Protein AF-A0A837J9M8-F1 (afdb_monomer)

Solvent-accessible surface area (backbone atoms only — not comparable to full-atom values): 20303 Å² total; per-residue (Å²): 129,96,63,86,72,55,79,83,40,64,79,32,59,56,40,45,68,49,48,86,94,50,36,68,42,36,52,37,27,58,31,41,66,66,16,66,65,51,46,52,48,50,54,49,42,50,55,40,52,56,50,47,54,50,54,50,50,54,51,51,51,54,50,27,65,74,67,72,43,63,64,71,60,51,51,51,53,50,54,57,46,67,75,73,61,93,82,76,96,72,82,81,74,68,76,58,55,66,57,54,46,47,79,69,29,69,55,51,54,50,42,54,52,51,51,50,45,32,43,75,74,54,25,37,76,57,99,56,41,71,46,66,52,39,69,82,74,50,91,85,68,72,72,68,40,55,52,55,56,51,48,52,38,35,76,68,68,77,40,82,83,77,79,84,78,45,56,49,102,84,72,49,82,57,83,86,79,84,88,76,83,86,48,72,69,66,40,71,70,49,73,78,61,83,71,76,68,83,89,59,66,57,46,49,74,55,70,57,67,35,69,84,76,91,79,91,78,69,85,89,52,58,70,68,56,55,51,50,54,54,47,52,55,52,53,49,35,73,76,39,60,76,83,60,59,24,57,41,50,71,72,68,49,85,78,56,67,42,82,54,83,91,55,70,81,84,73,57,37,57,58,50,24,51,47,50,42,54,39,52,36,47,56,51,41,49,76,72,70,54,52,73,66,61,50,41,50,42,40,42,68,75,66,61,46,101,47,57,58,76,53,48,52,52,46,41,57,49,49,43,39,28,25,72,68,49,38,37,55,26,78,77,60,47,35,49,78,128

Structure (mmCIF, N/CA/C/O backbone):
data_AF-A0A837J9M8-F1
#
_entry.id   AF-A0A837J9M8-F1
#
loop_
_atom_site.group_PDB
_atom_site.id
_atom_site.type_symbol
_atom_site.label_atom_id
_atom_site.label_alt_id
_atom_site.label_comp_id
_atom_site.label_asym_id
_atom_site.label_entity_id
_atom_site.label_seq_id
_atom_site.pdbx_PDB_ins_code
_atom_site.Cartn_x
_atom_site.Cartn_y
_atom_site.Cartn_z
_atom_site.occupancy
_atom_site.B_iso_or_equiv
_atom_site.auth_seq_id
_atom_site.auth_comp_id
_atom_site.auth_asym_id
_atom_site.auth_atom_id
_atom_site.pdbx_PDB_model_num
ATOM 1 N N . MET A 1 1 ? -8.369 6.480 14.026 1.00 54.97 1 MET A N 1
ATOM 2 C CA . MET A 1 1 ? -8.731 7.616 13.149 1.00 54.97 1 MET A CA 1
ATOM 3 C C . MET A 1 1 ? -9.519 8.497 14.066 1.00 54.97 1 MET A C 1
ATOM 5 O O . MET A 1 1 ? -10.643 8.151 14.401 1.00 54.97 1 MET A O 1
ATOM 9 N N . ASP A 1 2 ? -8.870 9.536 14.564 1.00 69.25 2 ASP A N 1
ATOM 10 C CA . ASP A 1 2 ? -9.349 10.193 15.783 1.00 69.25 2 ASP A CA 1
ATOM 11 C C . ASP A 1 2 ? -10.190 11.430 15.433 1.00 69.25 2 ASP A C 1
ATOM 13 O O . ASP A 1 2 ? -10.835 12.027 16.287 1.00 69.25 2 ASP A O 1
ATOM 17 N N . LYS A 1 3 ? -10.251 11.755 14.134 1.00 87.62 3 LYS A N 1
ATOM 18 C CA . LYS A 1 3 ? -11.013 12.849 13.543 1.00 87.62 3 LYS A CA 1
ATOM 19 C C . LYS A 1 3 ? -11.858 12.342 12.373 1.00 87.62 3 LYS A C 1
ATOM 21 O O . LYS A 1 3 ? -11.407 11.484 11.611 1.00 87.62 3 LYS A O 1
ATOM 26 N N . LEU A 1 4 ? -13.055 12.913 12.232 1.00 90.94 4 LEU A N 1
ATOM 27 C CA . LEU A 1 4 ? -13.948 12.708 11.093 1.00 90.94 4 LEU A CA 1
ATOM 28 C C . LEU A 1 4 ? -13.258 13.137 9.781 1.00 90.94 4 LEU A C 1
ATOM 30 O O . LEU A 1 4 ? -12.869 14.307 9.679 1.00 90.94 4 LEU A O 1
ATOM 34 N N . PRO A 1 5 ? -13.128 12.247 8.780 1.00 93.50 5 PRO A N 1
ATOM 35 C CA . PRO A 1 5 ? -12.511 12.586 7.501 1.00 93.50 5 PRO A CA 1
ATOM 36 C C . PRO A 1 5 ? -13.253 13.703 6.767 1.00 93.50 5 PRO A C 1
ATOM 38 O O . PRO A 1 5 ? -14.482 13.707 6.722 1.00 93.50 5 PRO A O 1
ATOM 41 N N . GLN A 1 6 ? -12.507 14.614 6.147 1.00 93.00 6 GLN A N 1
ATOM 42 C CA . GLN A 1 6 ? -13.027 15.677 5.285 1.00 93.00 6 GLN A CA 1
ATOM 43 C C . GLN A 1 6 ? -12.474 15.503 3.873 1.00 93.00 6 GLN A C 1
ATOM 45 O O . GLN A 1 6 ? -11.294 15.216 3.697 1.00 93.00 6 GLN A O 1
ATOM 50 N N . ARG A 1 7 ? -13.297 15.701 2.837 1.00 92.56 7 ARG A N 1
ATOM 51 C CA . ARG A 1 7 ? -12.861 15.480 1.446 1.00 92.56 7 ARG A CA 1
ATOM 52 C C . ARG A 1 7 ? -11.703 16.394 1.025 1.00 92.56 7 ARG A C 1
ATOM 54 O O . ARG A 1 7 ? -10.922 16.025 0.143 1.00 92.56 7 ARG A O 1
ATOM 61 N N . ASP A 1 8 ? -11.585 17.552 1.670 1.00 92.12 8 ASP A N 1
ATOM 62 C CA . ASP A 1 8 ? -10.500 18.509 1.465 1.00 92.12 8 ASP A CA 1
ATOM 63 C C . ASP A 1 8 ? -9.238 18.231 2.295 1.00 92.12 8 ASP A C 1
ATOM 65 O O . ASP A 1 8 ? -8.254 18.962 2.162 1.00 92.12 8 ASP A O 1
ATOM 69 N N . ASP A 1 9 ? -9.214 17.159 3.096 1.00 91.88 9 ASP A N 1
ATOM 70 C CA . ASP A 1 9 ? -7.997 16.731 3.781 1.00 91.88 9 ASP A CA 1
ATOM 71 C C . ASP A 1 9 ? -6.871 16.464 2.763 1.00 91.88 9 ASP A C 1
ATOM 73 O O . ASP A 1 9 ? -7.082 15.886 1.688 1.00 91.88 9 ASP A O 1
ATOM 77 N N . LEU A 1 10 ? -5.644 16.854 3.131 1.00 90.25 10 LEU A N 1
ATOM 78 C CA . LEU A 1 10 ? -4.457 16.777 2.266 1.00 90.25 10 LEU A CA 1
ATOM 79 C C . LEU A 1 10 ? -4.254 15.389 1.649 1.00 90.25 10 LEU A C 1
ATOM 81 O O . LEU A 1 10 ? -3.889 15.288 0.481 1.00 90.25 10 LEU A O 1
ATOM 85 N N . ILE A 1 11 ? -4.567 14.3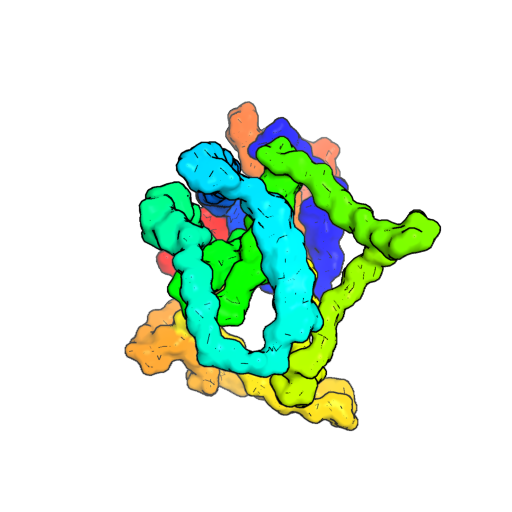28 2.395 1.00 89.12 11 ILE A N 1
ATOM 86 C CA . ILE A 1 11 ? -4.433 12.938 1.944 1.00 89.12 11 ILE A CA 1
ATOM 87 C C . ILE A 1 11 ? -5.242 12.628 0.675 1.00 89.12 11 ILE A C 1
ATOM 89 O O . ILE A 1 11 ? -4.832 11.775 -0.103 1.00 89.12 11 ILE A O 1
ATOM 93 N N . TYR A 1 12 ? -6.364 13.314 0.428 1.00 93.88 12 TYR A N 1
ATOM 94 C CA . TYR A 1 12 ? -7.164 13.126 -0.788 1.00 93.88 12 TYR A CA 1
ATOM 95 C C . TYR A 1 12 ? -6.708 14.060 -1.913 1.00 93.88 12 TYR A C 1
ATOM 97 O O . TYR A 1 12 ? -6.683 13.661 -3.077 1.00 93.88 12 TYR A O 1
ATOM 105 N N . LYS A 1 13 ? -6.277 15.282 -1.572 1.00 92.69 13 LYS A N 1
ATOM 106 C CA . LYS A 1 13 ? -5.703 16.239 -2.534 1.00 92.69 13 LYS A CA 1
ATOM 107 C C . LYS A 1 13 ? -4.367 15.771 -3.105 1.00 92.69 13 LYS A C 1
ATOM 109 O O . LYS A 1 13 ? -4.046 16.086 -4.246 1.00 92.69 13 LYS A O 1
ATOM 114 N N . GLU A 1 14 ? -3.579 15.022 -2.339 1.00 90.50 14 GLU A N 1
ATOM 115 C CA . GLU A 1 14 ? -2.361 14.376 -2.838 1.00 90.50 14 GLU A CA 1
ATOM 116 C C . GLU A 1 14 ? -2.678 13.323 -3.902 1.00 90.50 14 GLU A C 1
ATOM 118 O O . GLU A 1 14 ? -2.028 13.298 -4.945 1.00 90.50 14 GLU A O 1
ATOM 123 N N . ILE A 1 15 ? -3.721 12.516 -3.687 1.00 91.31 15 ILE A N 1
ATOM 124 C CA . ILE A 1 15 ? -4.132 11.460 -4.622 1.00 91.31 15 ILE A CA 1
ATOM 125 C C . ILE A 1 15 ? -4.538 12.048 -5.974 1.00 91.31 15 ILE A C 1
ATOM 127 O O . ILE A 1 15 ? -4.199 11.486 -7.011 1.00 91.31 15 ILE A O 1
ATOM 131 N N . GLU A 1 16 ? -5.208 13.201 -5.988 1.00 92.56 16 GLU A N 1
ATOM 132 C CA . GLU A 1 16 ? -5.611 13.903 -7.217 1.00 92.56 16 GLU A CA 1
ATOM 133 C C . GLU A 1 16 ? -4.435 14.283 -8.128 1.00 92.56 16 GLU A C 1
ATOM 135 O O . GLU A 1 16 ? -4.630 14.458 -9.331 1.00 92.56 16 GLU A O 1
ATOM 140 N N . LYS A 1 17 ? -3.220 14.392 -7.576 1.00 90.62 17 LYS A N 1
ATOM 141 C CA . LYS A 1 17 ? -2.012 14.767 -8.323 1.00 90.62 17 LYS A CA 1
ATOM 142 C C . LYS A 1 17 ? -1.370 13.589 -9.058 1.00 90.62 17 LYS A C 1
ATOM 144 O O . LYS A 1 17 ? -0.482 13.822 -9.882 1.00 90.62 17 LYS A O 1
ATOM 149 N N . PHE A 1 18 ? -1.805 12.354 -8.791 1.00 89.75 18 PHE A N 1
ATOM 150 C CA . PHE A 1 18 ? -1.235 11.166 -9.423 1.00 89.75 18 PHE A CA 1
ATOM 151 C C . PHE A 1 18 ? -1.433 11.175 -10.938 1.00 89.75 18 PHE A C 1
ATOM 153 O O . PHE A 1 18 ? -2.537 11.375 -11.449 1.00 89.75 18 PHE A O 1
ATOM 160 N N . GLN A 1 19 ? -0.348 10.908 -11.657 1.00 87.00 19 GLN A N 1
ATOM 161 C CA . GLN A 1 19 ? -0.330 10.863 -13.114 1.00 87.00 19 GLN A CA 1
ATOM 162 C C . GLN A 1 19 ? -0.755 9.487 -13.649 1.00 87.00 19 GLN A C 1
ATOM 164 O O . GLN A 1 19 ? -0.589 8.449 -13.003 1.00 87.00 19 GLN A O 1
ATOM 169 N N . ASP A 1 20 ? -1.255 9.440 -14.886 1.00 86.75 20 ASP A N 1
ATOM 170 C CA . ASP A 1 20 ? -1.789 8.202 -15.476 1.00 86.75 20 ASP A CA 1
ATOM 171 C C . ASP A 1 20 ? -0.766 7.049 -15.515 1.00 86.75 20 ASP A C 1
ATOM 173 O O . ASP A 1 20 ? -1.134 5.882 -15.327 1.00 86.75 20 ASP A O 1
ATOM 177 N N . TYR A 1 21 ? 0.519 7.360 -15.719 1.00 83.44 21 TYR A N 1
ATOM 178 C CA . TYR A 1 21 ? 1.599 6.372 -15.837 1.00 83.44 21 TYR A CA 1
ATOM 179 C C . TYR A 1 21 ? 2.019 5.738 -14.497 1.00 83.44 21 TYR A C 1
ATOM 181 O O . TYR A 1 21 ? 2.651 4.684 -14.494 1.00 83.44 21 TYR A O 1
ATOM 189 N N . GLU A 1 22 ? 1.655 6.339 -13.362 1.00 83.62 22 GLU A N 1
ATOM 190 C CA . GLU A 1 22 ? 1.983 5.855 -12.008 1.00 83.62 22 GLU A CA 1
ATOM 191 C C . GLU A 1 22 ? 0.751 5.393 -11.221 1.00 83.62 22 GLU A C 1
ATOM 193 O O . GLU A 1 22 ? 0.881 4.656 -10.245 1.00 83.62 22 GLU A O 1
ATOM 198 N N . LEU A 1 23 ? -0.445 5.768 -11.687 1.00 87.38 23 LEU A N 1
ATOM 199 C CA . LEU A 1 23 ? -1.684 5.701 -10.922 1.00 87.38 23 LEU A CA 1
ATOM 200 C C . LEU A 1 23 ? -1.934 4.351 -10.238 1.00 87.38 23 LEU A C 1
ATOM 202 O O . LEU A 1 23 ? -2.222 4.322 -9.051 1.00 87.38 23 LEU A O 1
ATOM 206 N N . THR A 1 24 ? -1.807 3.221 -10.940 1.00 88.62 24 THR A N 1
ATOM 207 C CA . THR A 1 24 ? -2.078 1.903 -10.334 1.00 88.62 24 THR A CA 1
ATOM 208 C C . THR A 1 24 ? -1.149 1.615 -9.149 1.00 88.62 24 THR A C 1
ATOM 210 O O . THR A 1 24 ? -1.611 1.126 -8.121 1.00 88.62 24 THR A O 1
ATOM 213 N N . ASN A 1 25 ? 0.138 1.958 -9.251 1.00 85.25 25 ASN A N 1
ATOM 214 C CA . ASN A 1 25 ? 1.099 1.746 -8.165 1.00 85.25 25 ASN A CA 1
ATOM 215 C C . ASN A 1 25 ? 0.801 2.645 -6.961 1.00 85.25 25 ASN A C 1
ATOM 217 O O . ASN A 1 25 ? 0.853 2.181 -5.824 1.00 85.25 25 ASN A O 1
ATOM 221 N N . CYS A 1 26 ? 0.456 3.910 -7.206 1.00 88.00 26 CYS A N 1
ATOM 222 C CA . CYS A 1 26 ? 0.139 4.848 -6.133 1.00 88.00 26 CYS A CA 1
ATOM 223 C C . CYS A 1 26 ? -1.175 4.477 -5.435 1.00 88.00 26 CYS A C 1
ATOM 225 O O . CYS A 1 26 ? -1.247 4.426 -4.214 1.00 88.00 26 CYS A O 1
ATOM 227 N N . ILE A 1 27 ? -2.220 4.138 -6.194 1.00 91.81 27 ILE A N 1
ATOM 228 C CA . ILE A 1 27 ? -3.526 3.778 -5.629 1.00 91.81 27 ILE A CA 1
ATOM 229 C C . ILE A 1 27 ? -3.453 2.483 -4.818 1.00 91.81 27 ILE A C 1
ATOM 231 O O . ILE A 1 27 ? -4.045 2.396 -3.745 1.00 91.81 27 ILE A O 1
ATOM 235 N N . THR A 1 28 ? -2.713 1.479 -5.289 1.00 91.81 28 THR A N 1
ATOM 236 C CA . THR A 1 28 ? -2.529 0.231 -4.533 1.00 91.81 28 THR A CA 1
ATOM 237 C C . THR A 1 28 ? -1.710 0.444 -3.260 1.00 91.81 28 THR A C 1
ATOM 239 O O . THR A 1 28 ? -2.032 -0.154 -2.235 1.00 91.81 28 THR A O 1
ATOM 242 N N . TYR A 1 29 ? -0.735 1.361 -3.268 1.00 90.88 29 TYR A N 1
ATOM 243 C CA . TYR A 1 29 ? -0.076 1.817 -2.041 1.00 90.88 29 TYR A CA 1
ATOM 244 C C . TYR A 1 29 ? -1.074 2.454 -1.065 1.00 90.88 29 TYR A C 1
ATOM 246 O O . TYR A 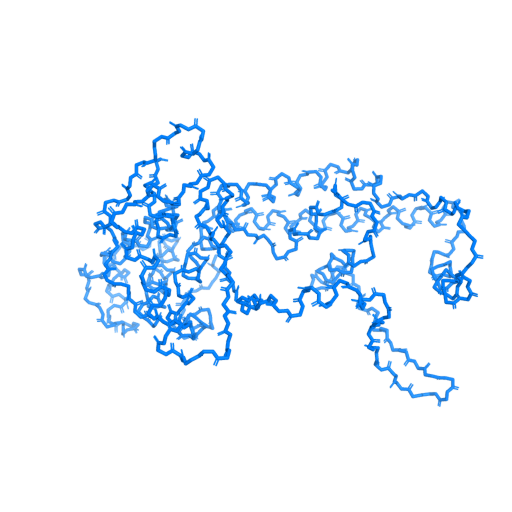1 29 ? -1.146 2.048 0.095 1.00 90.88 29 TYR A O 1
ATOM 254 N N . GLU A 1 30 ? -1.883 3.406 -1.540 1.00 92.62 30 GLU A N 1
ATOM 255 C CA . GLU A 1 30 ? -2.898 4.097 -0.737 1.00 92.62 30 GLU A CA 1
ATOM 256 C C . GLU A 1 30 ? -3.932 3.124 -0.139 1.00 92.62 30 GLU A C 1
ATOM 258 O O . GLU A 1 30 ? -4.397 3.325 0.987 1.00 92.62 30 GLU A O 1
ATOM 263 N N . MET A 1 31 ? -4.263 2.043 -0.857 1.00 94.31 31 MET A N 1
ATOM 264 C CA . MET A 1 31 ? -5.102 0.955 -0.349 1.00 94.31 31 MET A CA 1
ATOM 265 C C . MET A 1 31 ? -4.406 0.185 0.774 1.00 94.31 31 MET A C 1
ATOM 267 O O . MET A 1 31 ? -4.988 -0.006 1.843 1.00 94.31 31 MET A O 1
ATOM 271 N N . ALA A 1 32 ? -3.155 -0.222 0.564 1.00 92.56 32 ALA A N 1
ATOM 272 C CA . ALA A 1 32 ? -2.422 -1.023 1.531 1.00 92.56 32 ALA A CA 1
ATOM 273 C C . ALA A 1 32 ? -2.182 -0.269 2.850 1.00 92.56 32 ALA A C 1
ATOM 275 O O . ALA A 1 32 ? -2.428 -0.814 3.923 1.00 92.56 32 ALA A O 1
ATOM 276 N N . VAL A 1 33 ? -1.802 1.014 2.808 1.00 89.12 33 VAL A N 1
ATOM 277 C CA . VAL A 1 33 ? -1.569 1.806 4.035 1.00 89.12 33 VAL A CA 1
ATOM 278 C C . VAL A 1 33 ? -2.848 2.161 4.802 1.00 89.12 33 VAL A C 1
ATOM 280 O O . VAL A 1 33 ? -2.778 2.518 5.980 1.00 89.12 33 VAL A O 1
ATOM 283 N N . ARG A 1 34 ? -4.026 2.047 4.173 1.00 92.62 34 ARG A N 1
ATOM 284 C CA . ARG A 1 34 ? -5.326 2.226 4.842 1.00 92.62 34 ARG A CA 1
ATOM 285 C C . ARG A 1 34 ? -5.799 0.989 5.594 1.00 92.62 34 ARG A C 1
ATOM 287 O O . ARG A 1 34 ? -6.672 1.136 6.461 1.00 92.62 34 ARG A O 1
ATOM 294 N N . ASN A 1 35 ? -5.226 -0.179 5.303 1.00 94.94 35 ASN A N 1
ATOM 295 C CA . ASN A 1 35 ? -5.544 -1.425 5.987 1.00 94.94 35 ASN A CA 1
ATOM 296 C C . ASN A 1 35 ? -5.284 -1.294 7.501 1.00 94.94 35 ASN A C 1
ATOM 298 O O . ASN A 1 35 ? -4.304 -0.688 7.942 1.00 94.94 35 ASN A O 1
ATOM 302 N N . GLN A 1 36 ? -6.204 -1.827 8.308 1.00 92.31 36 GLN A N 1
ATOM 303 C CA . GLN A 1 36 ? -6.168 -1.634 9.756 1.00 92.31 36 GLN A CA 1
ATOM 304 C C . GLN A 1 36 ? -5.006 -2.385 10.410 1.00 92.31 36 GLN A C 1
ATOM 306 O O . GLN A 1 36 ? -4.377 -1.846 11.318 1.00 92.31 36 GLN A O 1
ATOM 311 N N . GLU A 1 37 ? -4.683 -3.584 9.929 1.00 93.75 37 GLU A N 1
ATOM 312 C CA . GLU A 1 37 ? -3.548 -4.353 10.434 1.00 93.75 37 GLU A CA 1
ATOM 313 C C . GLU A 1 37 ? -2.228 -3.668 10.095 1.00 93.75 37 GLU A C 1
ATOM 315 O O . GLU A 1 37 ? -1.364 -3.564 10.962 1.00 93.75 37 GLU A O 1
ATOM 320 N N . VAL A 1 38 ? -2.100 -3.098 8.891 1.00 90.94 38 VAL A N 1
ATOM 321 C CA . VAL A 1 38 ? -0.930 -2.286 8.514 1.00 90.94 38 VAL A CA 1
ATOM 322 C C . VAL A 1 38 ? -0.750 -1.113 9.472 1.00 90.94 38 VAL A C 1
ATOM 324 O O . VAL A 1 38 ? 0.351 -0.905 9.978 1.00 90.94 38 VAL A O 1
ATOM 327 N N . LYS A 1 39 ? -1.821 -0.370 9.779 1.00 89.75 39 LYS A N 1
ATOM 328 C CA . LYS A 1 39 ? -1.776 0.730 10.760 1.00 89.75 39 LYS A CA 1
ATOM 329 C C . LYS A 1 39 ? -1.348 0.238 12.143 1.00 89.75 39 LYS A C 1
ATOM 331 O O . LYS A 1 39 ? -0.480 0.839 12.766 1.00 89.75 39 LYS A O 1
ATOM 336 N N . THR A 1 40 ? -1.909 -0.877 12.610 1.00 91.62 40 THR A N 1
ATOM 337 C CA . THR A 1 40 ? -1.544 -1.476 13.900 1.00 91.62 40 THR A CA 1
ATOM 338 C C . THR A 1 40 ? -0.081 -1.912 13.935 1.00 91.62 40 THR A C 1
ATOM 340 O O . THR A 1 40 ? 0.597 -1.663 14.928 1.00 91.62 40 THR A O 1
ATOM 343 N N . ILE A 1 41 ? 0.421 -2.540 12.872 1.00 86.81 41 ILE A N 1
ATOM 344 C CA . ILE A 1 41 ? 1.819 -2.969 12.776 1.00 86.81 41 ILE A CA 1
ATOM 345 C C . ILE A 1 41 ? 2.752 -1.755 12.757 1.00 86.81 41 ILE A C 1
ATOM 347 O O . ILE A 1 41 ? 3.727 -1.749 13.500 1.00 86.81 41 ILE A O 1
ATOM 351 N N . LYS A 1 42 ? 2.431 -0.707 11.987 1.00 84.62 42 LYS A N 1
ATOM 352 C CA . LYS A 1 42 ? 3.208 0.543 11.976 1.00 84.62 42 LYS A CA 1
ATOM 353 C C . LYS A 1 42 ? 3.289 1.173 13.367 1.00 84.62 42 LYS A C 1
ATOM 355 O O . LYS A 1 42 ? 4.387 1.425 13.841 1.00 84.62 42 LYS A O 1
ATOM 360 N N . ASN A 1 43 ? 2.162 1.292 14.070 1.00 84.56 43 ASN A N 1
ATOM 361 C CA . ASN A 1 43 ? 2.147 1.818 15.439 1.00 84.56 43 ASN A CA 1
ATOM 362 C C . ASN A 1 43 ? 2.973 0.953 16.410 1.00 84.56 43 ASN A C 1
ATOM 364 O O . ASN A 1 43 ? 3.620 1.476 17.314 1.00 84.56 43 ASN A O 1
ATOM 368 N N . LYS A 1 44 ? 2.964 -0.379 16.245 1.00 86.19 44 LYS A N 1
ATOM 369 C CA . LYS A 1 44 ? 3.821 -1.280 17.035 1.00 86.19 44 LYS A CA 1
ATOM 370 C C . LYS A 1 44 ? 5.300 -1.050 16.738 1.00 86.19 44 LYS A C 1
ATOM 372 O O . LYS A 1 44 ? 6.078 -0.965 17.681 1.00 86.19 44 LYS A O 1
ATOM 377 N N . ILE A 1 45 ? 5.670 -0.933 15.462 1.00 78.88 45 ILE A N 1
ATOM 378 C CA . ILE A 1 45 ? 7.042 -0.619 15.046 1.00 78.88 45 ILE A CA 1
ATOM 379 C C . ILE A 1 45 ? 7.479 0.711 15.656 1.00 78.88 45 ILE A C 1
ATOM 381 O O . ILE A 1 45 ? 8.540 0.751 16.265 1.00 78.88 45 ILE A O 1
ATOM 385 N N . ASP A 1 46 ? 6.653 1.756 15.567 1.00 76.00 46 ASP A N 1
ATOM 386 C CA . ASP A 1 46 ? 6.958 3.061 16.157 1.00 76.00 46 ASP A CA 1
ATOM 387 C C . ASP A 1 46 ? 7.219 2.934 17.661 1.00 76.00 46 ASP A C 1
ATOM 389 O O . ASP A 1 46 ? 8.286 3.309 18.131 1.00 76.00 46 ASP A O 1
ATOM 393 N N . ASN A 1 47 ? 6.322 2.294 18.414 1.00 77.31 47 ASN A N 1
ATOM 394 C CA . ASN A 1 47 ? 6.512 2.089 19.854 1.00 77.31 47 ASN A CA 1
ATOM 395 C C . ASN A 1 47 ? 7.783 1.288 20.193 1.00 77.31 47 ASN A C 1
ATOM 397 O O . ASN A 1 47 ? 8.454 1.575 21.187 1.00 77.31 47 ASN A O 1
ATOM 401 N N . LEU A 1 48 ? 8.124 0.283 19.385 1.00 77.75 48 LEU A N 1
ATOM 402 C CA . LEU A 1 48 ? 9.348 -0.496 19.566 1.00 77.75 48 LEU A CA 1
ATOM 403 C C . LEU A 1 48 ? 10.593 0.324 19.225 1.00 77.75 48 LEU A C 1
ATOM 405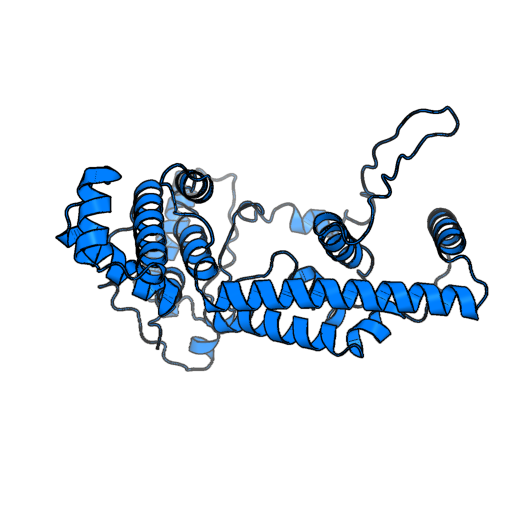 O O . LEU A 1 48 ? 11.572 0.232 19.955 1.00 77.75 48 LEU A O 1
ATOM 409 N N . LEU A 1 49 ? 10.560 1.157 18.183 1.00 69.25 49 LEU A N 1
ATOM 410 C CA . LEU A 1 49 ? 11.655 2.071 17.845 1.00 69.25 49 LEU A CA 1
ATOM 411 C C . LEU A 1 49 ? 11.908 3.063 18.984 1.00 69.25 49 LEU A C 1
ATOM 413 O O . LEU A 1 49 ? 13.057 3.259 19.373 1.00 69.25 49 LEU A O 1
ATOM 417 N N . ILE A 1 50 ? 10.843 3.604 19.584 1.00 67.69 50 ILE A N 1
ATOM 418 C CA . ILE A 1 50 ? 10.924 4.453 20.782 1.00 67.69 50 ILE A CA 1
ATOM 419 C C . ILE A 1 50 ? 11.634 3.713 21.921 1.00 67.69 50 ILE A C 1
ATOM 421 O O . ILE A 1 50 ? 12.524 4.262 22.572 1.00 67.69 50 ILE A O 1
ATOM 425 N N . LYS A 1 51 ? 11.248 2.457 22.173 1.00 72.06 51 LYS A N 1
ATOM 426 C CA . LYS A 1 51 ? 11.844 1.641 23.237 1.00 72.06 51 LYS A CA 1
ATOM 427 C C . LYS A 1 51 ? 13.311 1.300 22.944 1.00 72.06 51 LYS A C 1
ATOM 429 O O . LYS A 1 51 ? 14.141 1.418 23.840 1.00 72.06 51 LYS A O 1
ATOM 434 N N . LEU A 1 52 ? 13.628 0.938 21.701 1.00 69.75 52 LEU A N 1
ATOM 435 C CA . LEU A 1 52 ? 14.985 0.636 21.244 1.00 69.75 52 LEU A CA 1
ATOM 436 C C . LEU A 1 52 ? 15.903 1.852 21.405 1.00 69.75 52 LEU A C 1
ATOM 438 O O . LEU A 1 52 ? 17.010 1.716 21.916 1.00 69.75 52 LEU A O 1
ATOM 442 N N . GLY A 1 53 ? 15.423 3.039 21.019 1.00 61.25 53 GLY A N 1
ATOM 443 C CA . GLY A 1 53 ? 16.154 4.293 21.187 1.00 61.25 53 GLY A CA 1
ATOM 444 C C . GLY A 1 53 ? 16.501 4.571 22.650 1.00 61.25 53 GLY A C 1
ATOM 445 O O . GLY A 1 53 ? 17.643 4.905 22.952 1.00 61.25 53 GLY A O 1
ATOM 446 N N . LYS A 1 54 ? 15.555 4.353 23.574 1.00 64.88 54 LYS A N 1
ATOM 447 C CA . LYS A 1 54 ? 15.798 4.498 25.021 1.00 64.88 54 LYS A CA 1
ATOM 448 C C . LYS A 1 54 ? 16.836 3.504 25.547 1.00 64.88 54 LYS A C 1
ATOM 450 O O . LYS A 1 54 ? 17.749 3.918 26.250 1.00 64.88 54 LYS A O 1
ATOM 455 N N . GLU A 1 55 ? 16.726 2.220 25.192 1.00 66.31 55 GLU A N 1
ATOM 456 C CA . GLU A 1 55 ? 17.700 1.201 25.622 1.00 66.31 55 GLU A CA 1
ATOM 457 C C . GLU A 1 55 ? 19.112 1.503 25.111 1.00 66.31 55 GLU A C 1
ATOM 459 O O . GLU A 1 55 ? 20.082 1.350 25.852 1.00 66.31 55 GLU A O 1
ATOM 464 N N . TYR A 1 56 ? 19.220 1.978 23.870 1.00 62.28 56 TYR A N 1
ATOM 465 C CA . TYR A 1 56 ? 20.493 2.388 23.291 1.00 62.28 56 TYR A CA 1
ATOM 466 C C . TYR A 1 56 ? 21.132 3.554 24.060 1.00 62.28 56 TYR A C 1
ATOM 468 O O . TYR A 1 56 ? 22.323 3.501 24.362 1.00 62.28 56 TYR A O 1
ATOM 476 N N . LEU A 1 57 ? 20.352 4.583 24.415 1.00 59.50 57 LEU A N 1
ATOM 477 C CA . LEU A 1 57 ? 20.845 5.733 25.183 1.00 59.50 57 LEU A CA 1
ATOM 478 C C . LEU A 1 57 ? 21.350 5.318 26.568 1.00 59.50 57 LEU A C 1
ATOM 480 O O . LEU A 1 57 ? 22.478 5.650 26.923 1.00 59.50 57 LEU A O 1
ATOM 484 N N . THR A 1 58 ? 20.573 4.521 27.308 1.00 63.97 58 THR A N 1
ATOM 485 C CA . THR A 1 58 ? 20.984 4.022 28.630 1.00 63.97 58 THR A CA 1
ATOM 486 C C . THR A 1 58 ? 22.262 3.188 28.544 1.00 63.97 58 THR A C 1
ATOM 488 O O . THR A 1 58 ? 23.169 3.351 29.353 1.00 63.97 58 THR A O 1
ATOM 491 N N . MET A 1 59 ? 22.379 2.326 27.532 1.00 63.22 59 MET A N 1
ATOM 492 C CA . MET A 1 59 ? 23.599 1.554 27.307 1.00 63.22 59 MET A CA 1
ATOM 493 C C . MET A 1 59 ? 24.813 2.425 26.951 1.00 63.22 59 MET A C 1
ATOM 495 O O . MET A 1 59 ? 25.916 2.132 27.423 1.00 63.22 59 MET A O 1
ATOM 499 N N . LYS A 1 60 ? 24.632 3.484 26.146 1.00 56.91 60 LYS A N 1
ATOM 500 C CA . LYS A 1 60 ? 25.698 4.450 25.822 1.00 56.91 60 LYS A CA 1
ATOM 501 C C . LYS A 1 60 ? 26.182 5.152 27.094 1.00 56.91 60 LYS A C 1
ATOM 503 O O . LYS A 1 60 ? 27.385 5.170 27.346 1.00 56.91 60 LYS A O 1
ATOM 508 N N . GLU A 1 61 ? 25.261 5.664 27.908 1.00 58.22 61 GLU A N 1
ATOM 509 C CA . GLU A 1 61 ? 25.558 6.334 29.182 1.00 58.22 61 GLU A CA 1
ATOM 510 C C . GLU A 1 61 ? 26.269 5.399 30.169 1.00 58.22 61 GLU A C 1
ATOM 512 O O . GLU A 1 61 ? 27.321 5.744 30.702 1.00 58.22 61 GLU A O 1
ATOM 517 N N . ASP A 1 62 ? 25.763 4.180 30.365 1.00 58.94 62 ASP A N 1
ATOM 518 C CA . ASP A 1 62 ? 26.384 3.186 31.248 1.00 58.94 62 ASP A CA 1
ATOM 519 C C . ASP A 1 62 ? 27.803 2.820 30.805 1.00 58.94 62 ASP A C 1
ATOM 521 O O . ASP A 1 62 ? 28.690 2.624 31.639 1.00 58.94 62 ASP A O 1
ATOM 525 N N . THR A 1 63 ? 28.026 2.705 29.494 1.00 56.62 63 THR A N 1
ATOM 526 C CA . THR A 1 63 ? 29.343 2.384 28.932 1.00 56.62 63 THR A CA 1
ATOM 527 C C . THR A 1 63 ? 30.303 3.565 29.083 1.00 56.62 63 THR A C 1
ATOM 529 O O . THR A 1 63 ? 31.446 3.360 29.487 1.00 56.62 63 THR A O 1
ATOM 532 N N . SER A 1 64 ? 29.828 4.793 28.840 1.00 55.41 64 SER A N 1
ATOM 533 C CA . SER A 1 64 ? 30.580 6.041 29.049 1.00 55.41 64 SER A CA 1
ATOM 534 C C . SER A 1 64 ? 31.030 6.170 30.501 1.00 55.41 64 SER A C 1
ATOM 536 O O . SER A 1 64 ? 32.223 6.302 30.776 1.00 55.41 64 SER A O 1
ATOM 538 N N . ASN A 1 65 ? 30.092 5.994 31.433 1.00 58.59 65 ASN A N 1
ATOM 539 C CA . ASN A 1 65 ? 30.336 6.085 32.868 1.00 58.59 65 ASN A CA 1
ATOM 540 C C . ASN A 1 65 ? 31.290 4.990 33.370 1.00 58.59 65 ASN A C 1
ATOM 542 O O . ASN A 1 65 ? 32.171 5.262 34.182 1.00 58.59 65 ASN A O 1
ATOM 546 N N . LYS A 1 66 ? 31.144 3.743 32.896 1.00 58.81 66 LYS A N 1
ATOM 547 C CA . LYS A 1 66 ? 32.005 2.618 33.316 1.00 58.81 66 LYS A CA 1
ATOM 548 C C . LYS A 1 66 ? 33.433 2.725 32.803 1.00 58.81 66 LYS A C 1
ATOM 550 O O . LYS A 1 66 ? 34.348 2.281 33.491 1.00 58.81 66 LYS A O 1
ATOM 555 N N . LEU A 1 67 ? 33.615 3.246 31.594 1.00 54.03 67 LEU A N 1
ATOM 556 C CA . LEU A 1 67 ? 34.932 3.367 30.974 1.00 54.03 67 LEU A CA 1
ATOM 557 C C . LEU A 1 67 ? 35.578 4.737 31.227 1.00 54.03 67 LEU A C 1
ATOM 559 O O . LEU A 1 67 ? 36.752 4.903 30.910 1.00 54.03 67 LEU A O 1
ATOM 563 N N . ASN A 1 68 ? 34.846 5.681 31.833 1.00 52.66 68 ASN A N 1
ATOM 564 C CA . ASN A 1 68 ? 35.242 7.080 32.009 1.00 52.66 68 ASN A CA 1
ATOM 565 C C . ASN A 1 68 ? 35.666 7.724 30.677 1.00 52.66 68 ASN A C 1
ATOM 567 O O . ASN A 1 68 ? 36.692 8.396 30.588 1.00 52.66 68 ASN A O 1
ATOM 571 N N . ILE A 1 69 ? 34.885 7.428 29.637 1.00 51.62 69 ILE A N 1
ATOM 572 C CA . ILE A 1 69 ? 35.114 7.846 28.257 1.00 51.62 69 ILE A CA 1
ATOM 573 C C . ILE A 1 69 ? 34.045 8.865 27.879 1.00 51.62 69 ILE A C 1
ATOM 575 O O . ILE A 1 69 ? 32.852 8.550 27.940 1.00 51.62 69 ILE A O 1
ATOM 579 N N . ASP A 1 70 ? 34.472 10.043 27.429 1.00 52.66 70 ASP A N 1
ATOM 580 C CA . ASP A 1 70 ? 33.607 10.965 26.700 1.00 52.66 70 ASP A CA 1
ATOM 581 C C . ASP A 1 70 ? 33.514 10.498 25.241 1.00 52.66 70 ASP A C 1
ATOM 583 O O . ASP A 1 70 ? 34.418 10.682 24.424 1.00 52.66 70 ASP A O 1
ATOM 587 N N . PHE A 1 71 ? 32.418 9.812 24.918 1.00 47.88 71 PHE A N 1
ATOM 588 C CA . PHE A 1 71 ? 32.203 9.302 23.567 1.00 47.88 71 PHE A CA 1
ATOM 589 C C . PHE A 1 71 ? 32.003 10.415 22.542 1.00 47.88 71 PHE A C 1
ATOM 591 O O . PHE A 1 71 ? 32.210 10.150 21.361 1.00 47.88 71 PHE A O 1
ATOM 598 N N . ASP A 1 72 ? 31.595 11.614 22.958 1.00 48.34 72 ASP A N 1
ATOM 599 C CA . ASP A 1 72 ? 31.400 12.732 22.042 1.00 48.34 72 ASP A CA 1
ATOM 600 C C . ASP A 1 72 ? 32.763 13.367 21.684 1.00 48.34 72 ASP A C 1
ATOM 602 O O . ASP A 1 72 ? 32.967 13.744 20.530 1.00 48.34 72 ASP A O 1
ATOM 606 N N . GLU A 1 73 ? 33.734 13.355 22.608 1.00 45.44 73 GLU A N 1
ATOM 607 C CA . GLU A 1 73 ? 35.141 13.727 22.363 1.00 45.44 73 GLU A CA 1
ATOM 608 C C . GLU A 1 73 ? 35.846 12.716 21.433 1.00 45.44 73 GLU A C 1
ATOM 610 O O . GLU A 1 73 ? 36.436 13.106 20.424 1.00 45.44 73 GLU A O 1
ATOM 615 N N . ILE A 1 74 ? 35.681 11.405 21.673 1.00 43.38 74 ILE A N 1
ATOM 616 C CA . ILE A 1 74 ? 36.234 10.353 20.793 1.00 43.38 74 ILE A CA 1
ATOM 617 C C . ILE A 1 74 ? 35.646 10.422 19.381 1.00 43.38 74 ILE A C 1
ATOM 619 O O . ILE A 1 74 ? 36.372 10.214 18.411 1.00 43.38 74 ILE A O 1
ATOM 623 N N . TYR A 1 75 ? 34.346 10.703 19.235 1.00 43.97 75 TYR A N 1
ATOM 624 C CA . TYR A 1 75 ? 33.715 10.812 17.915 1.00 43.97 75 TYR A CA 1
ATOM 625 C C . TYR A 1 75 ? 34.258 12.009 17.119 1.00 43.97 75 TYR A C 1
ATOM 627 O O . TYR A 1 75 ? 34.436 11.899 15.906 1.00 43.97 75 TYR A O 1
ATOM 635 N N . GLN A 1 76 ? 34.552 13.131 17.792 1.00 44.53 76 GLN A N 1
ATOM 636 C CA . GLN A 1 76 ? 35.198 14.287 17.164 1.00 44.53 76 GLN A CA 1
ATOM 637 C C . GLN A 1 76 ? 36.632 13.973 16.725 1.00 44.53 76 GLN A C 1
ATOM 639 O O . GLN A 1 76 ? 36.998 14.280 15.589 1.00 44.53 76 GLN A O 1
ATOM 644 N N . GLU A 1 77 ? 37.417 13.302 17.573 1.00 40.00 77 GLU A N 1
ATOM 645 C CA . GLU A 1 77 ? 38.777 12.874 17.225 1.00 40.00 77 GLU A CA 1
ATOM 646 C C . GLU A 1 77 ? 38.786 11.858 16.069 1.00 40.00 77 GLU A C 1
ATOM 648 O O . GLU A 1 77 ? 39.628 11.941 15.175 1.00 40.00 77 GLU A O 1
ATOM 653 N N . TRP A 1 78 ? 37.826 10.926 16.032 1.00 39.38 78 TRP A N 1
ATOM 654 C CA . TRP A 1 78 ? 37.685 9.947 14.949 1.00 39.38 78 TRP A CA 1
ATOM 655 C C . TRP A 1 78 ? 37.301 10.580 13.610 1.00 39.38 78 TRP A C 1
ATOM 657 O O . TRP A 1 78 ? 37.838 10.180 12.573 1.00 39.38 78 TRP A O 1
ATOM 667 N N . GLU A 1 79 ? 36.396 11.565 13.604 1.00 41.09 79 GLU A N 1
ATOM 668 C CA . GLU A 1 79 ? 36.083 12.311 12.383 1.00 41.09 79 GLU A CA 1
ATOM 669 C C . GLU A 1 79 ? 37.313 13.082 11.885 1.00 41.09 79 GLU A C 1
ATOM 671 O O . GLU A 1 79 ? 37.640 12.972 10.704 1.00 41.09 79 GLU A O 1
ATOM 676 N N . GLU A 1 80 ? 38.057 13.779 12.754 1.00 42.62 80 GLU A N 1
ATOM 677 C CA . GLU A 1 80 ? 39.315 14.445 12.367 1.00 42.62 80 GLU A CA 1
ATOM 678 C C . GLU A 1 80 ? 40.383 13.455 11.855 1.00 42.62 80 GLU A C 1
ATOM 680 O O . GLU A 1 80 ? 41.109 13.750 10.896 1.00 42.62 80 GLU A O 1
ATOM 685 N N . TYR A 1 81 ? 40.450 12.252 12.430 1.00 40.91 81 TYR A N 1
ATOM 686 C CA . TYR A 1 81 ? 41.386 11.198 12.028 1.00 40.91 81 TYR A CA 1
ATOM 687 C C . TYR A 1 81 ? 41.072 10.623 10.634 1.00 40.91 81 TYR A C 1
ATOM 689 O O . TYR A 1 81 ? 41.975 10.457 9.809 1.00 40.91 81 TYR A O 1
ATOM 697 N N . GLN A 1 82 ? 39.792 10.398 10.312 1.00 41.81 82 GLN A N 1
ATOM 698 C CA . 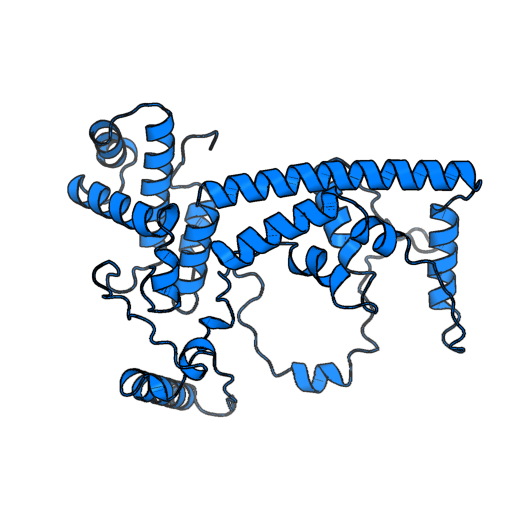GLN A 1 82 ? 39.354 9.935 8.983 1.00 41.81 82 GLN A CA 1
ATOM 699 C C . GLN A 1 82 ? 39.661 10.949 7.865 1.00 41.81 82 GLN A C 1
ATOM 701 O O . GLN A 1 82 ? 39.862 10.561 6.714 1.00 41.81 82 GLN A O 1
ATOM 706 N N . TYR A 1 83 ? 39.751 12.247 8.179 1.00 43.69 83 TYR A N 1
ATOM 707 C CA . TYR A 1 83 ? 40.161 13.270 7.209 1.00 43.69 83 TYR A CA 1
ATOM 708 C C . TYR A 1 83 ? 41.676 13.320 6.960 1.00 43.69 83 TYR A C 1
ATOM 710 O O . TYR A 1 83 ? 42.095 13.902 5.957 1.00 43.69 83 TYR A O 1
ATOM 718 N N . THR A 1 84 ? 42.505 12.738 7.836 1.00 42.03 84 THR A N 1
ATOM 719 C CA . THR A 1 84 ? 43.961 12.977 7.837 1.00 42.03 84 THR A CA 1
ATOM 720 C C . THR A 1 84 ? 44.830 11.767 7.483 1.00 42.03 84 THR A C 1
ATOM 722 O O . THR A 1 84 ? 45.989 11.970 7.119 1.00 42.03 84 THR A O 1
ATOM 725 N N . LYS A 1 85 ? 44.311 10.531 7.483 1.00 40.94 85 LYS A N 1
ATOM 726 C CA . LYS A 1 85 ? 45.074 9.340 7.062 1.00 40.94 85 LYS A CA 1
ATOM 727 C C . LYS A 1 85 ? 44.236 8.349 6.247 1.00 40.94 85 LYS A C 1
ATOM 729 O O . LYS A 1 85 ? 43.553 7.492 6.792 1.00 40.94 85 LYS A O 1
ATOM 734 N N . PHE A 1 86 ? 44.363 8.426 4.923 1.00 46.72 86 PHE A N 1
ATOM 735 C CA . PHE A 1 86 ? 44.047 7.335 3.997 1.00 46.72 86 PHE A CA 1
ATOM 736 C C . PHE A 1 86 ? 45.360 6.802 3.431 1.00 46.72 86 PHE A C 1
ATOM 738 O O . PHE A 1 86 ? 45.745 7.199 2.342 1.00 46.72 86 PHE A O 1
ATOM 745 N N . GLU A 1 87 ? 46.068 5.977 4.192 1.00 43.41 87 GLU A N 1
ATOM 746 C CA . GLU A 1 87 ? 47.141 5.096 3.712 1.00 43.41 87 GLU A CA 1
ATOM 747 C C . GLU A 1 87 ? 47.590 4.272 4.922 1.00 43.41 87 GLU A C 1
ATOM 749 O O . GLU A 1 87 ? 48.367 4.743 5.747 1.00 43.41 87 GLU A O 1
ATOM 754 N N . ASP A 1 88 ? 46.908 3.142 5.124 1.00 39.91 88 ASP A N 1
ATOM 755 C CA . ASP A 1 88 ? 47.436 1.846 5.582 1.00 39.91 88 ASP A CA 1
ATOM 756 C C . ASP A 1 88 ? 46.285 1.011 6.176 1.00 39.91 88 ASP A C 1
ATOM 758 O O . ASP A 1 88 ? 45.696 1.331 7.209 1.00 39.91 88 ASP A O 1
ATOM 762 N N . GLU A 1 89 ? 45.925 -0.053 5.452 1.00 47.06 89 GLU A N 1
ATOM 763 C CA . GLU A 1 89 ? 44.858 -1.021 5.739 1.00 47.06 89 GLU A CA 1
ATOM 764 C C . GLU A 1 89 ? 45.204 -1.976 6.903 1.00 47.06 89 GLU A C 1
ATOM 766 O O . GLU A 1 89 ? 45.158 -3.195 6.744 1.00 47.06 89 GLU A O 1
ATOM 771 N N . GLU A 1 90 ? 45.509 -1.465 8.095 1.00 40.47 90 GLU A N 1
ATOM 772 C CA . GLU A 1 90 ? 45.570 -2.303 9.303 1.00 40.47 90 GLU A CA 1
ATOM 773 C C . GLU A 1 90 ? 44.455 -1.951 10.294 1.00 40.47 90 GLU A C 1
ATOM 775 O O . GLU A 1 90 ? 44.584 -1.119 11.185 1.00 40.47 90 GLU A O 1
ATOM 780 N N . ASP A 1 91 ? 43.331 -2.646 10.098 1.00 45.50 91 ASP A N 1
ATOM 781 C CA . ASP A 1 91 ? 42.557 -3.298 11.158 1.00 45.50 91 ASP A CA 1
ATOM 782 C C . ASP A 1 91 ? 42.252 -2.439 12.404 1.00 45.50 91 ASP A C 1
ATOM 784 O O . ASP A 1 91 ? 42.477 -2.852 13.545 1.00 45.50 91 ASP A O 1
ATOM 788 N N . ILE A 1 92 ? 41.618 -1.274 12.219 1.00 38.97 92 ILE A N 1
ATOM 789 C CA . ILE A 1 92 ? 40.838 -0.685 13.313 1.00 38.97 92 ILE A CA 1
ATOM 790 C C . ILE A 1 92 ? 39.562 -1.520 13.467 1.00 38.97 92 ILE A C 1
ATOM 792 O O . ILE A 1 92 ? 38.500 -1.219 12.922 1.00 38.97 92 ILE A O 1
ATOM 796 N N . LYS A 1 93 ? 39.686 -2.617 14.220 1.00 42.69 93 LYS A N 1
ATOM 797 C CA . LYS A 1 93 ? 38.559 -3.309 14.844 1.00 42.69 93 LYS A CA 1
ATOM 798 C C . LYS A 1 93 ? 37.942 -2.371 15.874 1.00 42.69 93 LYS A C 1
ATOM 800 O O . LYS A 1 93 ? 38.148 -2.544 17.072 1.00 42.69 93 LYS A O 1
ATOM 805 N N . GLU A 1 94 ? 37.137 -1.414 15.428 1.00 41.25 94 GLU A N 1
ATOM 806 C CA . GLU A 1 94 ? 36.002 -1.038 16.257 1.00 41.25 94 GLU A CA 1
ATOM 807 C C . GLU A 1 94 ? 35.178 -2.317 16.444 1.00 41.25 94 GLU A C 1
ATOM 809 O O . GLU A 1 94 ? 34.721 -2.912 15.456 1.00 41.25 94 GLU A O 1
ATOM 814 N N . PRO A 1 95 ? 34.992 -2.811 17.680 1.00 41.31 95 PRO A N 1
ATOM 815 C CA . PRO A 1 95 ? 33.944 -3.779 17.915 1.00 41.31 95 PRO A CA 1
ATOM 816 C C . PRO A 1 95 ? 32.675 -3.070 17.462 1.00 41.31 95 PRO A C 1
ATOM 818 O O . PRO A 1 95 ? 32.336 -2.029 18.018 1.00 41.31 95 PRO A O 1
ATOM 821 N N . ASN A 1 96 ? 32.014 -3.580 16.423 1.00 55.19 96 ASN A N 1
ATOM 822 C CA . ASN A 1 96 ? 30.771 -3.014 15.913 1.00 55.19 96 ASN A CA 1
ATOM 823 C C . ASN A 1 96 ? 29.672 -3.247 16.967 1.00 55.19 96 ASN A C 1
ATOM 825 O O . ASN A 1 96 ? 28.827 -4.131 16.839 1.00 55.19 96 ASN A O 1
ATOM 829 N N . TYR A 1 97 ? 29.756 -2.504 18.072 1.00 50.88 97 TYR A N 1
ATOM 830 C CA . TYR A 1 97 ? 28.932 -2.603 19.267 1.00 50.88 97 TYR A CA 1
ATOM 831 C C . TYR A 1 97 ? 27.475 -2.357 18.908 1.00 50.88 97 TYR A C 1
ATOM 833 O O . TYR A 1 97 ? 26.591 -3.024 19.425 1.00 50.88 97 TYR A O 1
ATOM 841 N N . GLN A 1 98 ? 27.237 -1.470 17.943 1.00 51.34 98 GLN A N 1
ATOM 842 C CA . GLN A 1 98 ? 25.927 -1.219 17.360 1.00 51.34 98 GLN A CA 1
ATOM 843 C C . GLN A 1 98 ? 25.371 -2.469 16.672 1.00 51.34 98 GLN A C 1
ATOM 845 O O . GLN A 1 98 ? 24.244 -2.863 16.949 1.00 51.34 98 GLN A O 1
ATOM 850 N N . LYS A 1 99 ? 26.162 -3.146 15.829 1.00 52.09 99 LYS A N 1
ATOM 851 C CA . LYS A 1 99 ? 25.756 -4.414 15.209 1.00 52.09 99 LYS A CA 1
ATOM 852 C C . LYS A 1 99 ? 25.513 -5.502 16.251 1.00 52.09 99 LYS A C 1
ATOM 854 O O . LYS A 1 99 ? 24.471 -6.143 16.203 1.00 52.09 99 LYS A O 1
ATOM 859 N N . TYR A 1 100 ? 26.419 -5.675 17.215 1.00 50.34 100 TYR A N 1
ATOM 860 C CA . TYR A 1 100 ? 26.239 -6.650 18.294 1.00 50.34 100 TYR A CA 1
ATOM 861 C C . TYR A 1 100 ? 24.987 -6.350 19.132 1.00 50.34 100 TYR A C 1
ATOM 863 O O . TYR A 1 100 ? 24.220 -7.265 19.426 1.00 50.34 100 TYR A O 1
ATOM 871 N N . PHE A 1 101 ? 24.746 -5.082 19.477 1.00 56.38 101 PHE A N 1
ATOM 872 C CA . PHE A 1 101 ? 23.548 -4.641 20.184 1.00 56.38 101 PHE A CA 1
ATOM 873 C C . PHE A 1 101 ? 22.301 -4.967 19.371 1.00 56.38 101 PHE A C 1
ATOM 875 O O . PHE A 1 101 ? 21.434 -5.659 19.878 1.00 56.38 101 PHE A O 1
ATOM 882 N N . LEU A 1 102 ? 22.221 -4.556 18.106 1.00 58.91 102 LEU A N 1
ATOM 883 C CA . LEU A 1 102 ? 21.037 -4.790 17.277 1.00 58.91 102 LEU A CA 1
ATOM 884 C C . LEU A 1 102 ? 20.786 -6.287 17.041 1.00 58.91 102 LEU A C 1
ATOM 886 O O . LEU A 1 102 ? 19.670 -6.752 17.250 1.00 58.91 102 LEU A O 1
ATOM 890 N N . GLU A 1 103 ? 21.812 -7.067 16.692 1.00 55.72 103 GLU A N 1
ATOM 891 C CA . GLU A 1 103 ? 21.681 -8.509 16.424 1.00 55.72 103 GLU A CA 1
ATOM 892 C C . GLU A 1 103 ? 21.259 -9.319 17.659 1.00 55.72 103 GLU A C 1
ATOM 894 O O . GLU A 1 103 ? 20.630 -10.368 17.513 1.00 55.72 103 GLU A O 1
ATOM 899 N N . ASN A 1 104 ? 21.551 -8.825 18.867 1.00 55.62 104 ASN A N 1
ATOM 900 C CA . ASN A 1 104 ? 21.196 -9.483 20.126 1.00 55.62 104 ASN A CA 1
ATOM 901 C C . ASN A 1 104 ? 20.076 -8.764 20.903 1.00 55.62 104 ASN A C 1
ATOM 903 O O . ASN A 1 104 ? 19.666 -9.241 21.964 1.00 55.62 104 ASN A O 1
ATOM 907 N N . ASN A 1 105 ? 19.551 -7.640 20.401 1.00 67.75 105 ASN A N 1
ATOM 908 C CA . ASN A 1 105 ? 18.472 -6.903 21.051 1.00 67.75 105 ASN A CA 1
ATOM 909 C C . ASN A 1 105 ? 17.112 -7.452 20.598 1.00 67.75 105 ASN A C 1
ATOM 911 O O . ASN A 1 105 ? 16.713 -7.360 19.435 1.00 67.75 105 ASN A O 1
ATOM 915 N N . ASN A 1 106 ? 16.358 -7.988 21.559 1.00 75.12 106 ASN A N 1
ATOM 916 C CA . ASN A 1 106 ? 15.044 -8.579 21.315 1.00 75.12 106 ASN A CA 1
ATOM 917 C C . ASN A 1 106 ? 14.044 -7.601 20.670 1.00 75.12 106 ASN A C 1
ATOM 919 O O . ASN A 1 106 ? 13.222 -8.035 19.865 1.00 75.1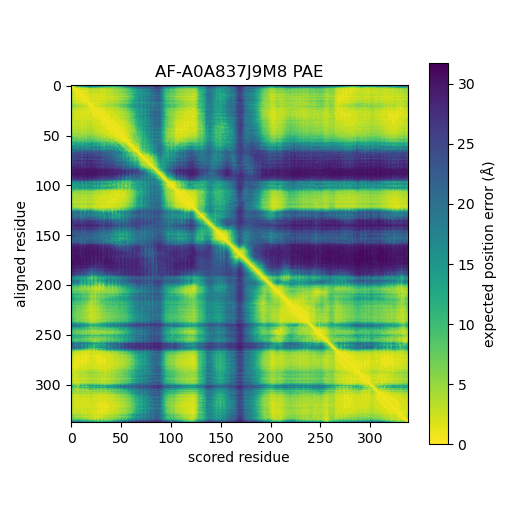2 106 ASN A O 1
ATOM 923 N N . ILE A 1 107 ? 14.125 -6.300 20.976 1.00 71.50 107 ILE A N 1
ATOM 924 C CA . ILE A 1 107 ? 13.270 -5.259 20.387 1.00 71.50 107 ILE A CA 1
ATOM 925 C C . ILE A 1 107 ? 13.589 -5.086 18.906 1.00 71.50 107 ILE A C 1
ATOM 927 O O . ILE A 1 107 ? 12.672 -5.038 18.089 1.00 71.50 107 ILE A O 1
ATOM 931 N N . TYR A 1 108 ? 14.872 -5.027 18.541 1.00 68.62 108 TYR A N 1
ATOM 932 C CA . TYR A 1 108 ? 15.274 -4.935 17.138 1.00 68.62 108 TYR A CA 1
ATOM 933 C C . TYR A 1 108 ? 14.795 -6.159 16.347 1.00 68.62 108 TYR A C 1
ATOM 935 O O . TYR A 1 108 ? 14.170 -6.013 15.295 1.00 68.62 108 TYR A O 1
ATOM 943 N N . LEU A 1 109 ? 14.987 -7.367 16.887 1.00 70.06 109 LEU A N 1
ATOM 944 C CA . LEU A 1 109 ? 14.487 -8.596 16.263 1.00 70.06 109 LEU A CA 1
ATOM 945 C C . LEU A 1 109 ? 12.956 -8.592 16.111 1.00 70.06 109 LEU A C 1
ATOM 947 O O . LEU A 1 109 ? 12.425 -9.119 15.132 1.00 70.06 109 LEU A O 1
ATOM 951 N N . GLU A 1 110 ? 12.229 -7.994 17.054 1.00 77.56 110 GLU A N 1
ATOM 952 C CA . GLU A 1 110 ? 10.777 -7.832 16.974 1.00 77.56 110 GLU A CA 1
ATOM 953 C C . GLU A 1 110 ? 10.357 -6.815 15.898 1.00 77.56 110 GLU A C 1
ATOM 955 O O . GLU A 1 110 ? 9.445 -7.095 15.116 1.00 77.56 110 GLU A O 1
ATOM 960 N N . ILE A 1 111 ? 11.072 -5.693 15.768 1.00 73.69 111 ILE A N 1
ATOM 961 C CA . ILE A 1 111 ? 10.879 -4.728 14.674 1.00 73.69 111 ILE A CA 1
ATOM 962 C C . ILE A 1 111 ? 11.084 -5.415 13.320 1.00 73.69 111 ILE A C 1
ATOM 964 O O . ILE A 1 111 ? 10.229 -5.309 12.441 1.00 73.69 111 ILE A O 1
ATOM 968 N N . VAL A 1 112 ? 12.165 -6.186 13.160 1.00 68.62 112 VAL A N 1
ATOM 969 C CA . VAL A 1 112 ? 12.456 -6.932 11.923 1.00 68.62 112 VAL A CA 1
ATOM 970 C C . VAL A 1 112 ? 11.335 -7.920 11.586 1.00 68.62 112 VAL A C 1
ATOM 972 O O . VAL A 1 112 ? 10.971 -8.061 10.415 1.00 68.62 112 VAL A O 1
ATOM 975 N N . LYS A 1 113 ? 10.735 -8.589 12.580 1.00 77.38 113 LYS A N 1
ATOM 976 C CA . LYS A 1 113 ? 9.562 -9.455 12.354 1.00 77.38 113 LYS A CA 1
ATOM 977 C C . LYS A 1 113 ? 8.382 -8.661 11.796 1.00 77.38 113 LYS A C 1
ATOM 979 O O . LYS A 1 113 ? 7.779 -9.092 10.816 1.00 77.38 113 LYS A O 1
ATOM 984 N N . PHE A 1 114 ? 8.067 -7.506 12.377 1.00 78.12 114 PHE A N 1
ATOM 985 C CA . PHE A 1 114 ? 6.962 -6.669 11.909 1.00 78.12 114 PHE A CA 1
ATOM 986 C C . PHE A 1 114 ? 7.200 -6.081 10.513 1.00 78.12 114 PHE A C 1
ATOM 988 O O . PHE A 1 114 ? 6.283 -6.100 9.692 1.00 78.12 114 PHE A O 1
ATOM 995 N N . LEU A 1 115 ? 8.425 -5.647 10.208 1.00 75.31 115 LEU A N 1
ATOM 996 C CA . LEU A 1 115 ? 8.812 -5.214 8.862 1.00 75.31 115 LEU A CA 1
ATOM 997 C C . LEU A 1 115 ? 8.629 -6.343 7.840 1.00 75.31 115 LEU A C 1
ATOM 999 O O . LEU A 1 115 ? 7.987 -6.154 6.811 1.00 75.31 115 LEU A O 1
ATOM 1003 N N . ASN A 1 116 ? 9.066 -7.562 8.172 1.00 71.69 116 ASN A N 1
ATOM 1004 C CA . ASN A 1 116 ? 8.841 -8.728 7.317 1.00 71.69 116 ASN A CA 1
ATOM 1005 C C . ASN A 1 116 ? 7.351 -9.018 7.079 1.00 71.69 116 ASN A C 1
ATOM 1007 O O . ASN A 1 116 ? 6.983 -9.419 5.974 1.00 71.69 116 ASN A O 1
ATOM 1011 N N . ILE A 1 117 ? 6.488 -8.825 8.084 1.00 79.56 117 ILE A N 1
ATOM 1012 C CA . ILE A 1 117 ? 5.036 -8.976 7.913 1.00 79.56 117 ILE A CA 1
ATOM 1013 C C . ILE A 1 117 ? 4.508 -7.922 6.931 1.00 79.56 117 ILE A C 1
ATOM 1015 O O . ILE A 1 117 ? 3.770 -8.288 6.013 1.00 79.56 117 ILE A O 1
ATOM 1019 N N . LEU A 1 118 ? 4.906 -6.651 7.076 1.00 80.00 118 LEU A N 1
ATOM 1020 C CA . LEU A 1 118 ? 4.526 -5.579 6.147 1.00 80.00 118 LEU A CA 1
ATOM 1021 C C . LEU A 1 118 ? 4.955 -5.895 4.711 1.00 80.00 118 LEU A C 1
ATOM 1023 O O . LEU A 1 118 ? 4.135 -5.811 3.798 1.00 80.00 118 LEU A O 1
ATOM 1027 N N . LEU A 1 119 ? 6.195 -6.335 4.512 1.00 76.88 119 LEU A N 1
ATOM 1028 C CA . LEU A 1 119 ? 6.718 -6.631 3.185 1.00 76.88 119 LEU A CA 1
ATOM 1029 C C . LEU A 1 119 ? 6.059 -7.857 2.551 1.00 76.88 119 LEU A C 1
ATOM 1031 O O . LEU A 1 119 ? 5.573 -7.789 1.425 1.00 76.88 119 LEU A O 1
ATOM 1035 N N . LYS A 1 120 ? 6.027 -8.988 3.264 1.00 78.44 120 LYS A N 1
ATOM 1036 C CA . LYS A 1 120 ? 5.580 -10.271 2.696 1.00 78.44 120 LYS A CA 1
ATOM 1037 C C . LYS A 1 120 ? 4.062 -10.367 2.585 1.00 78.44 120 LYS A C 1
ATOM 1039 O O . LYS A 1 120 ? 3.552 -10.923 1.615 1.00 78.44 120 LYS A O 1
ATOM 1044 N N . THR A 1 121 ? 3.342 -9.811 3.558 1.00 85.06 121 THR A N 1
ATOM 1045 C CA . THR A 1 121 ? 1.878 -9.930 3.635 1.00 85.06 121 THR A CA 1
ATOM 1046 C C . THR A 1 121 ? 1.190 -8.739 2.994 1.00 85.06 121 THR A C 1
ATOM 1048 O O . THR A 1 121 ? 0.230 -8.926 2.252 1.00 85.06 121 THR A O 1
ATOM 1051 N N . TYR A 1 122 ? 1.681 -7.526 3.246 1.00 87.56 122 TYR A N 1
ATOM 1052 C CA . TYR A 1 122 ? 1.012 -6.287 2.840 1.00 87.56 122 TYR A CA 1
ATOM 1053 C C . TYR A 1 122 ? 1.672 -5.582 1.662 1.00 87.56 122 TYR A C 1
ATOM 1055 O O . TYR A 1 122 ? 1.103 -4.632 1.134 1.00 87.56 122 TYR A O 1
ATOM 1063 N N . TRP A 1 123 ? 2.845 -6.048 1.223 1.00 83.50 123 TRP A N 1
ATOM 1064 C CA . TRP A 1 123 ? 3.561 -5.517 0.059 1.00 83.50 123 TRP A CA 1
ATOM 1065 C C . TRP A 1 123 ? 3.916 -4.031 0.213 1.00 83.50 123 TRP A C 1
ATOM 1067 O O . TRP A 1 123 ? 4.158 -3.311 -0.755 1.00 83.50 123 TRP A O 1
ATOM 1077 N N . THR A 1 124 ? 3.962 -3.560 1.457 1.00 77.88 124 THR A N 1
ATOM 1078 C CA . THR A 1 124 ? 4.285 -2.181 1.813 1.00 77.88 124 THR A CA 1
ATOM 1079 C C . THR A 1 124 ? 5.640 -2.133 2.468 1.00 77.88 124 THR A C 1
ATOM 1081 O O . THR A 1 124 ? 5.892 -2.925 3.375 1.00 77.88 124 THR A O 1
ATOM 1084 N N . ARG A 1 125 ? 6.443 -1.138 2.092 1.00 70.06 125 ARG A N 1
ATOM 1085 C CA . ARG A 1 125 ? 7.607 -0.769 2.884 1.00 70.06 125 ARG A CA 1
ATOM 1086 C C . ARG A 1 125 ? 7.232 0.151 4.024 1.00 70.06 125 ARG A C 1
ATOM 1088 O O . ARG A 1 125 ? 6.417 1.068 3.857 1.00 70.06 125 ARG A O 1
ATOM 1095 N N . TYR A 1 126 ? 7.868 -0.060 5.166 1.00 63.03 126 TYR A N 1
ATOM 1096 C CA . TYR A 1 126 ? 8.047 1.043 6.099 1.00 63.03 126 TYR A CA 1
ATOM 1097 C C . TYR A 1 126 ? 9.098 2.000 5.525 1.00 63.03 126 TYR A C 1
ATOM 1099 O O . TYR A 1 126 ? 10.051 1.544 4.900 1.00 63.03 126 TYR A O 1
ATOM 1107 N N . ILE A 1 127 ? 8.924 3.315 5.690 1.00 55.66 127 ILE A N 1
ATOM 1108 C CA . ILE A 1 127 ? 9.779 4.334 5.040 1.00 55.66 127 ILE A CA 1
ATOM 1109 C C . ILE A 1 127 ? 11.273 4.122 5.362 1.00 55.66 127 ILE A C 1
ATOM 1111 O O . ILE A 1 127 ? 12.117 4.432 4.535 1.00 55.66 127 ILE A O 1
ATOM 1115 N N . TYR A 1 128 ? 11.576 3.484 6.495 1.00 51.12 128 TYR A N 1
ATOM 1116 C CA . TYR A 1 128 ? 12.931 3.197 6.980 1.00 51.12 128 TYR A CA 1
ATOM 1117 C C . TYR A 1 128 ? 13.312 1.706 6.900 1.00 51.12 128 TYR A C 1
ATOM 1119 O O . TYR A 1 128 ? 14.261 1.258 7.535 1.00 51.12 128 TYR A O 1
ATOM 1127 N N . GLU A 1 129 ? 12.538 0.886 6.186 1.00 48.50 129 GLU A N 1
ATOM 1128 C CA . GLU A 1 129 ? 12.726 -0.569 6.158 1.00 48.50 129 GLU A CA 1
ATOM 1129 C C . GLU A 1 129 ? 14.044 -0.991 5.500 1.00 48.50 129 GLU A C 1
ATOM 1131 O O . GLU A 1 129 ? 14.705 -1.892 6.010 1.00 48.50 129 GLU A O 1
ATOM 1136 N N . ASP A 1 130 ? 14.457 -0.336 4.410 1.00 41.75 130 ASP A N 1
ATOM 1137 C CA . ASP A 1 130 ? 15.748 -0.627 3.775 1.00 41.75 130 ASP A CA 1
ATOM 1138 C C . ASP A 1 130 ? 16.921 -0.265 4.718 1.00 41.75 130 ASP A C 1
ATOM 1140 O O . ASP A 1 130 ? 17.934 -0.964 4.729 1.00 41.75 130 ASP A O 1
ATOM 1144 N N . ASP A 1 131 ? 16.763 0.731 5.594 1.00 45.69 131 ASP A N 1
ATOM 1145 C CA . ASP A 1 131 ? 17.786 1.164 6.560 1.00 45.69 131 ASP A CA 1
ATOM 1146 C C . ASP A 1 131 ? 17.839 0.256 7.801 1.00 45.69 131 ASP A C 1
ATOM 1148 O O . ASP A 1 131 ? 18.919 -0.094 8.279 1.00 45.69 131 ASP A O 1
ATOM 1152 N N . VAL A 1 132 ? 16.677 -0.209 8.281 1.00 46.16 132 VAL A N 1
ATOM 1153 C CA . VAL A 1 132 ? 16.575 -1.159 9.403 1.00 46.16 132 VAL A CA 1
ATOM 1154 C C . VAL A 1 132 ? 17.010 -2.568 8.984 1.00 46.16 132 VAL A C 1
ATOM 1156 O O . VAL A 1 132 ? 17.696 -3.242 9.751 1.00 46.16 132 VAL A O 1
ATOM 1159 N N . LEU A 1 133 ? 16.650 -3.030 7.778 1.00 40.84 133 LEU A N 1
ATOM 1160 C CA . LEU A 1 133 ? 16.983 -4.376 7.286 1.00 40.84 133 LEU A CA 1
ATOM 1161 C C . LEU A 1 133 ? 18.406 -4.484 6.713 1.00 40.84 133 LEU A C 1
ATOM 1163 O O . LEU A 1 133 ? 18.994 -5.569 6.766 1.00 40.84 133 LEU A O 1
ATOM 1167 N N . SER A 1 134 ? 18.991 -3.402 6.182 1.00 42.31 134 SER A N 1
ATOM 1168 C CA . SER A 1 134 ? 20.342 -3.441 5.590 1.00 42.31 134 SER A CA 1
ATOM 1169 C C . SER A 1 134 ? 21.464 -3.677 6.603 1.00 42.31 134 SER A C 1
ATOM 1171 O O . SER A 1 134 ? 22.497 -4.229 6.212 1.00 42.31 134 SER A O 1
ATOM 1173 N N . TYR A 1 135 ? 21.243 -3.387 7.892 1.00 40.38 135 TYR A N 1
ATOM 1174 C CA . TYR A 1 135 ? 22.180 -3.729 8.974 1.00 40.38 135 TYR A CA 1
ATOM 1175 C C . TYR A 1 135 ? 22.505 -5.231 9.016 1.00 40.38 135 TYR A C 1
ATOM 1177 O O . TYR A 1 135 ? 23.644 -5.620 9.269 1.00 40.38 135 TYR A O 1
ATOM 1185 N N . SER A 1 136 ? 21.524 -6.082 8.696 1.00 37.88 136 SER A N 1
ATOM 1186 C CA . SER A 1 136 ? 21.681 -7.542 8.718 1.00 37.88 136 SER A CA 1
ATOM 1187 C C . SER A 1 136 ? 22.355 -8.131 7.468 1.00 37.88 136 SER A C 1
ATOM 1189 O O . SER A 1 136 ? 22.740 -9.298 7.479 1.00 37.88 136 SER A O 1
ATOM 1191 N N . LEU A 1 137 ? 22.511 -7.357 6.380 1.00 32.28 137 LEU A N 1
ATOM 1192 C CA . LEU A 1 137 ? 22.874 -7.906 5.062 1.00 32.28 137 LEU A CA 1
ATOM 1193 C C . LEU A 1 137 ? 24.122 -7.294 4.402 1.00 32.28 137 LEU A C 1
ATOM 1195 O O . LEU A 1 137 ? 24.608 -7.884 3.435 1.00 32.28 137 LEU A O 1
ATOM 1199 N N . ARG A 1 138 ? 24.666 -6.150 4.860 1.00 35.09 138 ARG A N 1
ATOM 1200 C CA . ARG A 1 138 ? 25.878 -5.546 4.255 1.00 35.09 138 ARG A CA 1
ATOM 1201 C C . ARG A 1 138 ? 26.803 -4.873 5.288 1.00 35.09 138 ARG A C 1
ATOM 1203 O O . ARG A 1 138 ? 26.484 -3.784 5.743 1.00 35.09 138 ARG A O 1
ATOM 1210 N N . PRO A 1 139 ? 27.988 -5.442 5.591 1.00 36.91 139 PRO A N 1
ATOM 1211 C CA . PRO A 1 139 ? 28.881 -4.929 6.639 1.00 36.91 139 PRO A CA 1
ATOM 1212 C C . PRO A 1 139 ? 29.571 -3.583 6.351 1.00 36.91 139 PRO A C 1
ATOM 1214 O O . PRO A 1 139 ? 30.079 -2.978 7.287 1.00 36.91 139 PRO A O 1
ATOM 1217 N N . ASN A 1 140 ? 29.613 -3.109 5.098 1.00 37.06 140 ASN A N 1
ATOM 1218 C CA . ASN A 1 140 ? 30.562 -2.058 4.684 1.00 37.06 140 ASN A CA 1
ATOM 1219 C C . ASN A 1 140 ? 29.941 -0.672 4.402 1.00 37.06 140 ASN A C 1
ATOM 1221 O O . ASN A 1 140 ? 30.627 0.186 3.861 1.00 37.06 140 ASN A O 1
ATOM 1225 N N . TRP A 1 141 ? 28.656 -0.433 4.698 1.00 36.94 141 TRP A N 1
ATOM 1226 C CA . TRP A 1 141 ? 27.964 0.843 4.394 1.00 36.94 141 TRP A CA 1
ATOM 1227 C C . TRP A 1 141 ? 27.294 1.462 5.646 1.00 36.94 141 TRP A C 1
ATOM 1229 O O . TRP A 1 141 ? 26.205 2.024 5.576 1.00 36.94 141 TRP A O 1
ATOM 1239 N N . ASN A 1 142 ? 27.944 1.344 6.811 1.00 45.03 142 ASN A N 1
ATOM 1240 C CA . ASN A 1 142 ? 27.318 1.467 8.141 1.00 45.03 142 ASN A CA 1
ATOM 1241 C C . ASN A 1 142 ? 26.944 2.878 8.645 1.00 45.03 142 ASN A C 1
ATOM 1243 O O . ASN A 1 14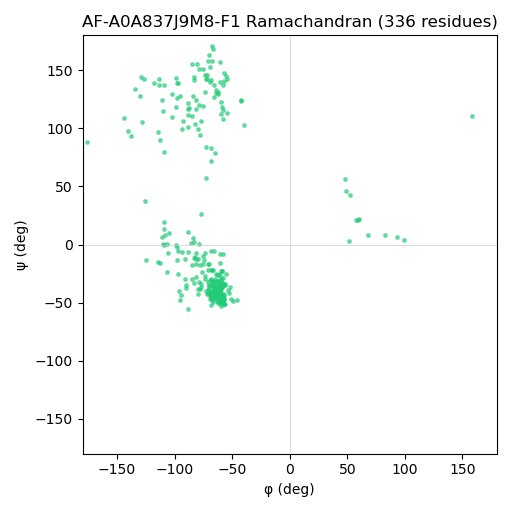2 ? 26.246 2.965 9.647 1.00 45.03 142 ASN A O 1
ATOM 1247 N N . ILE A 1 143 ? 27.338 3.985 8.010 1.00 38.34 143 ILE A N 1
ATOM 1248 C CA . ILE A 1 143 ? 27.157 5.321 8.632 1.00 38.34 143 ILE A CA 1
ATOM 1249 C C . ILE A 1 143 ? 25.811 5.979 8.268 1.00 38.34 143 ILE A C 1
ATOM 1251 O O . ILE A 1 143 ? 25.226 6.707 9.068 1.00 38.34 143 ILE A O 1
ATOM 1255 N N . ARG A 1 144 ? 25.256 5.693 7.082 1.00 34.91 144 ARG A N 1
ATOM 1256 C CA . ARG A 1 144 ? 24.041 6.371 6.582 1.00 34.91 144 ARG A CA 1
ATOM 1257 C C . ARG A 1 144 ? 22.754 5.931 7.297 1.00 34.91 144 ARG A C 1
ATOM 1259 O O . ARG A 1 144 ? 21.814 6.709 7.399 1.00 34.91 144 ARG A O 1
ATOM 1266 N N . ASN A 1 145 ? 22.734 4.710 7.827 1.00 45.75 145 ASN A N 1
ATOM 1267 C CA . ASN A 1 145 ? 21.511 4.040 8.284 1.00 45.75 145 ASN A CA 1
ATOM 1268 C C . ASN A 1 145 ? 21.115 4.411 9.725 1.00 45.75 145 ASN A C 1
ATOM 1270 O O . ASN A 1 145 ? 19.933 4.446 10.058 1.00 45.75 145 ASN A O 1
ATOM 1274 N N . PHE A 1 146 ? 22.089 4.739 10.582 1.00 45.00 146 PHE A N 1
ATOM 1275 C CA . PHE A 1 146 ? 21.823 5.229 11.940 1.00 45.00 146 PHE A CA 1
ATOM 1276 C C . PHE A 1 146 ? 21.305 6.675 11.936 1.00 45.00 146 PHE A C 1
ATOM 1278 O O . PHE A 1 146 ? 20.503 7.041 12.792 1.00 45.00 146 PHE A O 1
ATOM 1285 N N . TYR A 1 147 ? 21.703 7.479 10.942 1.00 43.09 147 TYR A N 1
ATOM 1286 C CA . TYR A 1 147 ? 21.247 8.861 10.777 1.00 43.09 147 TYR A CA 1
ATOM 1287 C C . TYR A 1 147 ? 19.723 8.953 10.615 1.00 43.09 147 TYR A C 1
ATOM 1289 O O . TYR A 1 147 ? 19.094 9.785 11.261 1.00 43.09 147 TYR A O 1
ATOM 1297 N N . GLU A 1 148 ? 19.105 8.058 9.839 1.00 45.97 148 GLU A N 1
ATOM 1298 C CA . GLU A 1 148 ? 17.651 8.074 9.617 1.00 45.97 148 GLU A CA 1
ATOM 1299 C C . GLU A 1 148 ? 16.855 7.511 10.814 1.00 45.97 148 GLU A C 1
ATOM 1301 O O . GLU A 1 148 ? 15.798 8.047 11.150 1.00 45.97 148 GLU A O 1
ATOM 1306 N N . ILE A 1 149 ? 17.380 6.508 11.539 1.00 49.00 149 ILE A N 1
ATOM 1307 C CA . ILE A 1 149 ? 16.792 6.059 12.822 1.00 49.00 149 ILE A CA 1
ATOM 1308 C C . ILE A 1 149 ? 16.879 7.184 13.864 1.00 49.00 149 ILE A C 1
ATOM 1310 O O . ILE A 1 149 ? 15.888 7.491 14.527 1.00 49.00 149 ILE A O 1
ATOM 1314 N N . LYS A 1 150 ? 18.041 7.842 13.980 1.00 47.84 150 LYS A N 1
ATOM 1315 C CA . LYS A 1 150 ? 18.262 8.998 14.862 1.00 47.84 150 LYS A CA 1
ATOM 1316 C C . LYS A 1 150 ? 17.328 10.156 14.498 1.00 47.84 150 LYS A C 1
ATOM 1318 O O . LYS A 1 150 ? 16.689 10.705 15.385 1.00 47.84 150 LYS A O 1
ATOM 1323 N N . LYS A 1 151 ? 17.171 10.468 13.210 1.00 48.75 151 LYS A N 1
ATOM 1324 C CA . LYS A 1 151 ? 16.226 11.473 12.700 1.00 48.75 151 LYS A CA 1
ATOM 1325 C C . LYS A 1 151 ? 14.784 11.154 13.082 1.00 48.75 151 LYS A C 1
ATOM 1327 O O . LYS A 1 151 ? 14.085 12.041 13.551 1.00 48.75 151 LYS A O 1
ATOM 1332 N N . ARG A 1 152 ? 14.341 9.895 12.976 1.00 47.34 152 ARG A N 1
ATOM 1333 C CA . ARG A 1 152 ? 12.993 9.510 13.423 1.00 47.34 152 ARG A CA 1
ATOM 1334 C C . ARG A 1 152 ? 12.825 9.640 14.939 1.00 47.34 152 ARG A C 1
ATOM 1336 O O . ARG A 1 152 ? 11.762 10.039 15.397 1.00 47.34 152 ARG A O 1
ATOM 1343 N N . LEU A 1 153 ? 13.856 9.332 15.724 1.00 46.50 153 LEU A N 1
ATOM 1344 C CA . LEU A 1 153 ? 13.839 9.547 17.176 1.00 46.50 153 LEU A CA 1
ATOM 1345 C C . LEU A 1 153 ? 13.798 11.045 17.544 1.00 46.50 153 LEU A C 1
ATOM 1347 O O . LEU A 1 153 ? 13.149 11.393 18.528 1.00 46.50 153 LEU A O 1
ATOM 1351 N N . ILE A 1 154 ? 14.418 11.915 16.738 1.00 45.44 154 ILE A N 1
ATOM 1352 C CA . ILE A 1 154 ? 14.322 13.383 16.844 1.00 45.44 154 ILE A CA 1
ATOM 1353 C C . ILE A 1 154 ? 12.915 13.872 16.460 1.00 45.44 154 ILE A C 1
ATOM 1355 O O . ILE A 1 154 ? 12.313 14.627 17.213 1.00 45.44 154 ILE A O 1
ATOM 1359 N N . GLU A 1 155 ? 12.340 13.394 15.349 1.00 45.25 155 GLU A N 1
ATOM 1360 C CA . GLU A 1 155 ? 10.956 13.710 14.934 1.00 45.25 155 GLU A CA 1
ATOM 1361 C C . GLU A 1 155 ? 9.910 13.288 15.977 1.00 45.25 155 GLU A C 1
ATOM 1363 O O . GLU A 1 155 ? 8.840 13.884 16.068 1.00 45.25 155 GLU A O 1
ATOM 1368 N N . LEU A 1 156 ? 10.201 12.234 16.743 1.00 43.88 156 LEU A N 1
ATOM 1369 C CA . LEU A 1 156 ? 9.374 11.766 17.855 1.00 43.88 156 LEU A CA 1
ATOM 1370 C C . LEU A 1 156 ? 9.650 12.525 19.168 1.00 43.88 156 LEU A C 1
ATOM 1372 O O . LEU A 1 156 ? 9.102 12.140 20.197 1.00 43.88 156 LEU A O 1
ATOM 1376 N N . GLU A 1 157 ? 10.490 13.568 19.139 1.00 42.53 157 GLU A N 1
ATOM 1377 C CA . GLU A 1 157 ? 10.911 14.400 20.281 1.00 42.53 157 GLU A CA 1
ATOM 1378 C C . GLU A 1 157 ? 11.609 13.617 21.411 1.00 42.53 157 GLU A C 1
ATOM 1380 O O . GLU A 1 157 ? 11.671 14.053 22.560 1.00 42.53 157 GLU A O 1
ATOM 1385 N N . LEU A 1 158 ? 12.146 12.433 21.112 1.00 36.72 158 LEU A N 1
ATOM 1386 C CA . LEU A 1 158 ? 12.779 11.554 22.104 1.00 36.72 158 LEU A CA 1
ATOM 1387 C C . LEU A 1 158 ? 14.277 11.801 22.255 1.00 36.72 158 LEU A C 1
ATOM 1389 O O . LEU A 1 158 ? 14.893 11.294 23.191 1.00 36.72 158 LEU A O 1
ATOM 1393 N N . ILE A 1 159 ? 14.853 12.556 21.324 1.00 35.19 159 ILE A N 1
ATOM 1394 C CA . ILE A 1 159 ? 16.230 13.036 21.337 1.00 35.19 159 ILE A CA 1
ATOM 1395 C C . ILE A 1 159 ? 16.167 14.514 20.943 1.00 35.19 159 ILE A C 1
ATOM 1397 O O . ILE A 1 159 ? 15.467 14.860 19.994 1.00 35.19 159 ILE A O 1
ATOM 1401 N N . GLN A 1 160 ? 16.864 15.386 21.674 1.00 35.69 160 GLN A N 1
ATOM 1402 C CA . GLN A 1 160 ? 16.949 16.799 21.306 1.00 35.69 160 GLN A CA 1
ATOM 1403 C C . GLN A 1 160 ? 17.789 16.974 20.036 1.00 35.69 160 GLN A C 1
ATOM 1405 O O . GLN A 1 160 ? 18.811 16.308 19.849 1.00 35.69 160 GLN A O 1
ATOM 1410 N N . GLU A 1 161 ? 17.340 17.878 19.170 1.00 32.97 161 GLU A N 1
ATOM 1411 C CA . GLU A 1 161 ? 18.107 18.384 18.038 1.00 32.97 161 GLU A CA 1
ATOM 1412 C C . GLU A 1 161 ? 19.380 19.045 18.591 1.00 32.97 161 GLU A C 1
ATOM 1414 O O . GLU A 1 161 ? 19.317 20.066 19.274 1.00 32.97 161 GLU A O 1
ATOM 1419 N N . PHE A 1 162 ? 20.548 18.460 18.333 1.00 32.03 162 PHE A N 1
ATOM 1420 C CA . PHE A 1 162 ? 21.742 19.286 18.232 1.00 32.03 162 PHE A CA 1
ATOM 1421 C C . PHE A 1 162 ? 21.810 19.707 16.775 1.00 32.03 162 PHE A C 1
ATOM 1423 O O . PHE A 1 162 ? 22.193 18.914 15.913 1.00 32.03 162 PHE A O 1
ATOM 1430 N N . ASP A 1 163 ? 21.389 20.939 16.502 1.00 30.92 163 ASP A N 1
ATOM 1431 C CA . ASP A 1 163 ? 21.740 21.601 15.257 1.00 30.92 163 ASP A CA 1
ATOM 1432 C C . ASP A 1 163 ? 23.268 21.582 15.131 1.00 30.92 163 ASP A C 1
ATOM 1434 O O . ASP A 1 163 ? 23.985 22.226 15.902 1.00 30.92 163 ASP A O 1
ATOM 1438 N N . GLU A 1 164 ? 23.790 20.848 14.148 1.00 39.12 164 GLU A N 1
ATOM 1439 C CA . GLU A 1 164 ? 25.167 21.026 13.696 1.00 39.12 164 GLU A CA 1
ATOM 1440 C C . GLU A 1 164 ? 25.284 22.394 13.011 1.00 39.12 164 GLU A C 1
ATOM 1442 O O . GLU A 1 164 ? 25.232 22.524 11.786 1.00 39.12 164 GLU A O 1
ATOM 1447 N N . ILE A 1 165 ? 25.470 23.447 13.805 1.00 33.03 165 ILE A N 1
ATOM 1448 C CA . ILE A 1 165 ? 25.968 24.720 13.294 1.00 33.03 165 ILE A CA 1
ATOM 1449 C C . ILE A 1 165 ? 27.479 24.560 13.116 1.00 33.03 165 ILE A C 1
ATOM 1451 O O . ILE A 1 165 ? 28.256 24.763 14.048 1.00 33.03 165 ILE A O 1
ATOM 1455 N N . LYS A 1 166 ? 27.925 24.204 11.905 1.00 42.06 166 LYS A N 1
ATOM 1456 C CA . LYS A 1 166 ? 29.351 24.298 11.562 1.00 42.06 166 LYS A CA 1
ATOM 1457 C C . LYS A 1 166 ? 29.698 25.755 11.281 1.00 42.06 166 LYS A C 1
ATOM 1459 O O . LYS A 1 166 ? 29.330 26.318 10.249 1.00 42.06 166 LYS A O 1
ATOM 1464 N N . ILE A 1 167 ? 30.401 26.350 12.236 1.00 34.66 167 ILE A N 1
ATOM 1465 C CA . ILE A 1 167 ? 30.970 27.691 12.162 1.00 34.66 167 ILE A CA 1
ATOM 1466 C C . ILE A 1 167 ? 32.423 27.545 11.700 1.00 34.66 167 ILE A C 1
ATOM 1468 O O . ILE A 1 167 ? 33.181 26.758 12.269 1.00 34.66 167 ILE A O 1
ATOM 1472 N N . ASN A 1 168 ? 32.833 28.268 10.657 1.00 46.62 168 ASN A N 1
ATOM 1473 C CA . ASN A 1 168 ? 34.252 28.317 10.298 1.00 46.62 168 ASN A CA 1
ATOM 1474 C C . ASN A 1 168 ? 35.064 29.058 11.381 1.00 46.62 168 ASN A C 1
ATOM 1476 O O . ASN A 1 168 ? 34.510 29.703 12.267 1.00 46.62 168 ASN A O 1
ATOM 1480 N N . LYS A 1 169 ? 36.399 29.032 11.296 1.00 43.25 169 LYS A N 1
ATOM 1481 C CA . LYS A 1 169 ? 37.283 29.708 12.271 1.00 43.25 169 LYS A CA 1
ATOM 1482 C C . LYS A 1 169 ? 37.052 31.231 12.400 1.00 43.25 169 LYS A C 1
ATOM 1484 O O . LYS A 1 169 ? 37.614 31.841 13.302 1.00 43.25 169 LYS A O 1
ATOM 1489 N N . ASN A 1 170 ? 36.227 31.825 11.531 1.00 44.84 170 ASN A N 1
ATOM 1490 C CA . ASN A 1 170 ? 35.910 33.251 11.483 1.00 44.84 170 ASN A CA 1
ATOM 1491 C C . ASN A 1 170 ? 34.462 33.582 11.905 1.00 44.84 170 ASN A C 1
ATOM 1493 O O . ASN A 1 170 ? 34.103 34.756 11.892 1.00 44.84 170 ASN A O 1
ATOM 1497 N N . GLY A 1 171 ? 33.629 32.602 12.281 1.00 33.44 171 GLY A N 1
ATOM 1498 C CA . GLY A 1 171 ? 32.264 32.870 12.756 1.00 33.44 171 GLY A CA 1
ATOM 1499 C C . GLY A 1 171 ? 31.133 32.677 11.734 1.00 33.44 171 GLY A C 1
ATOM 1500 O O . GLY A 1 171 ? 29.983 32.953 12.063 1.00 33.44 171 GLY A O 1
ATOM 1501 N N . GLU A 1 172 ? 31.405 32.206 10.513 1.00 38.44 172 GLU A N 1
ATOM 1502 C CA . GLU A 1 172 ? 30.377 32.078 9.465 1.00 38.44 172 GLU A CA 1
ATOM 1503 C C . GLU A 1 172 ? 29.810 30.653 9.367 1.00 38.44 172 GLU A C 1
ATOM 1505 O O . GLU A 1 172 ? 30.556 29.672 9.419 1.00 38.44 172 GLU A O 1
ATOM 1510 N N . VAL A 1 173 ? 28.489 30.542 9.183 1.00 39.75 173 VAL A N 1
ATOM 1511 C CA . VAL A 1 173 ? 27.750 29.270 9.081 1.00 39.75 173 VAL A CA 1
ATOM 1512 C C . VAL A 1 173 ? 27.975 28.622 7.710 1.00 39.75 173 VAL A C 1
ATOM 1514 O O . VAL A 1 173 ? 27.587 29.186 6.686 1.00 39.75 173 VAL A O 1
ATOM 1517 N N . ILE A 1 174 ? 28.549 27.414 7.676 1.00 41.69 174 ILE A N 1
ATOM 1518 C CA . ILE A 1 174 ? 28.773 26.644 6.442 1.00 41.69 174 ILE A CA 1
ATOM 1519 C C . ILE A 1 174 ? 27.852 25.420 6.413 1.00 41.69 174 ILE A C 1
ATOM 1521 O O . ILE A 1 174 ? 27.984 24.486 7.199 1.00 41.69 174 ILE A O 1
ATOM 1525 N N . LYS A 1 175 ? 26.929 25.404 5.448 1.00 34.50 175 LYS A N 1
ATOM 1526 C CA . LYS A 1 175 ? 26.050 24.269 5.138 1.00 34.50 175 LYS A CA 1
ATOM 1527 C C . LYS A 1 175 ? 26.847 23.160 4.434 1.00 34.50 175 LYS A C 1
ATOM 1529 O O . LYS A 1 175 ? 27.557 23.440 3.470 1.00 34.50 175 LYS A O 1
ATOM 1534 N N . ILE A 1 176 ? 26.719 21.908 4.878 1.00 37.06 176 ILE A N 1
ATOM 1535 C CA . ILE A 1 176 ? 27.481 20.774 4.326 1.00 37.06 176 ILE A CA 1
ATOM 1536 C C . ILE A 1 176 ? 26.835 20.247 3.034 1.00 37.06 176 ILE A C 1
ATOM 1538 O O . ILE A 1 176 ? 25.680 19.824 3.022 1.00 37.06 176 ILE A O 1
ATOM 1542 N N . THR A 1 177 ? 27.619 20.203 1.958 1.00 32.09 177 THR A N 1
ATOM 1543 C CA . THR A 1 177 ? 27.419 19.325 0.794 1.00 32.09 177 THR A CA 1
ATOM 1544 C C . THR A 1 177 ? 28.308 18.092 0.937 1.00 32.09 177 THR A C 1
ATOM 1546 O O . THR A 1 177 ? 29.516 18.228 1.116 1.00 32.09 177 THR A O 1
ATOM 1549 N N . SER A 1 178 ? 27.723 16.897 0.855 1.00 33.47 178 SER A N 1
ATOM 1550 C CA . SER A 1 178 ? 28.429 15.622 0.992 1.00 33.47 178 SER A CA 1
ATOM 1551 C C . SER A 1 178 ? 29.269 15.236 -0.238 1.00 33.47 178 SER A C 1
ATOM 1553 O O . SER A 1 178 ? 29.002 15.604 -1.383 1.00 33.47 178 SER A O 1
ATOM 1555 N N . THR A 1 179 ? 30.324 14.487 0.065 1.00 32.38 179 THR A N 1
ATOM 1556 C CA . THR A 1 179 ? 31.527 14.132 -0.697 1.00 32.38 179 THR A CA 1
ATOM 1557 C C . THR A 1 179 ? 31.254 13.293 -1.959 1.00 32.38 179 THR A C 1
ATOM 1559 O O . THR A 1 179 ? 30.536 12.297 -1.930 1.00 32.38 179 THR A O 1
ATOM 1562 N N . LEU A 1 180 ? 31.859 13.681 -3.091 1.00 30.42 180 LEU A N 1
ATOM 1563 C CA . LEU A 1 180 ? 31.518 13.227 -4.454 1.00 30.42 180 LEU A CA 1
ATOM 1564 C C . LEU A 1 180 ? 32.583 12.323 -5.120 1.00 30.42 180 LEU A C 1
ATOM 1566 O O . LEU A 1 180 ? 32.460 12.003 -6.301 1.00 30.42 180 LEU A O 1
ATOM 1570 N N . SER A 1 181 ? 33.633 11.903 -4.413 1.00 32.97 181 SER A N 1
ATOM 1571 C CA . SER A 1 181 ? 34.901 11.504 -5.054 1.00 32.97 181 SER A CA 1
ATOM 1572 C C . SER A 1 181 ? 35.149 10.003 -5.292 1.00 32.97 181 SER A C 1
ATOM 1574 O O . SER A 1 181 ? 35.989 9.688 -6.128 1.00 32.97 181 SER A O 1
ATOM 1576 N N . GLN A 1 182 ? 34.394 9.062 -4.711 1.00 38.53 182 GLN A N 1
ATOM 1577 C CA . GLN A 1 182 ? 34.509 7.618 -5.049 1.00 38.53 182 GLN A CA 1
ATOM 1578 C C . GLN A 1 182 ? 33.451 7.120 -6.048 1.00 38.53 182 GLN A C 1
ATOM 1580 O O . GLN A 1 182 ? 33.453 5.968 -6.474 1.00 38.53 182 GLN A O 1
ATOM 1585 N N . VAL A 1 183 ? 32.562 8.005 -6.496 1.00 35.81 183 VAL A N 1
ATOM 1586 C CA . VAL A 1 183 ? 31.374 7.634 -7.272 1.00 35.81 183 VAL A CA 1
ATOM 1587 C C . VAL A 1 183 ? 31.677 7.423 -8.770 1.00 35.81 183 VAL A C 1
ATOM 1589 O O . VAL A 1 183 ? 30.822 6.960 -9.511 1.00 35.81 183 VAL A O 1
ATOM 1592 N N . ASN A 1 184 ? 32.883 7.720 -9.265 1.00 34.59 184 ASN A N 1
ATOM 1593 C CA . ASN A 1 184 ? 33.101 7.985 -10.696 1.00 34.59 184 ASN A CA 1
ATOM 1594 C C . ASN A 1 184 ? 33.203 6.783 -11.659 1.00 34.59 184 ASN A C 1
ATOM 1596 O O . ASN A 1 184 ? 33.088 7.008 -12.859 1.00 34.59 184 ASN A O 1
ATOM 1600 N N . LYS A 1 185 ? 33.348 5.525 -11.214 1.00 34.38 185 LYS A N 1
ATOM 1601 C CA . LYS A 1 185 ? 33.246 4.358 -12.129 1.00 34.38 185 LYS A CA 1
ATOM 1602 C C . LYS A 1 185 ? 31.849 3.727 -12.132 1.00 34.38 185 LYS A C 1
ATOM 1604 O O . LYS A 1 185 ? 31.309 3.466 -13.205 1.00 34.38 185 LYS A O 1
ATOM 1609 N N . ASP A 1 186 ? 31.212 3.616 -10.968 1.00 35.22 186 ASP A N 1
ATOM 1610 C CA . ASP A 1 186 ? 29.831 3.129 -10.854 1.00 35.22 186 ASP A CA 1
ATOM 1611 C C . ASP A 1 186 ? 28.776 4.177 -11.264 1.00 35.22 186 ASP A C 1
ATOM 1613 O O . ASP A 1 186 ? 27.686 3.799 -11.705 1.00 35.22 186 ASP A O 1
ATOM 1617 N N . LYS A 1 187 ? 29.079 5.491 -11.219 1.00 36.31 187 LYS A N 1
ATOM 1618 C CA . LYS A 1 187 ? 28.205 6.530 -11.810 1.00 36.31 187 LYS A CA 1
ATOM 1619 C C . LYS A 1 187 ? 28.082 6.365 -13.311 1.00 36.31 187 LYS A C 1
ATOM 1621 O O . LYS A 1 187 ? 26.976 6.472 -13.811 1.00 36.31 187 LYS A O 1
ATOM 1626 N N . VAL A 1 188 ? 29.163 6.087 -14.041 1.00 37.84 188 VAL A N 1
ATOM 1627 C CA . VAL A 1 188 ? 29.109 6.035 -15.516 1.00 37.84 188 VAL A CA 1
ATOM 1628 C C . VAL A 1 188 ? 28.144 4.949 -16.006 1.00 37.84 188 VAL A C 1
ATOM 1630 O O . VAL A 1 188 ? 27.443 5.148 -16.994 1.00 37.84 188 VAL A O 1
ATOM 1633 N N . ILE A 1 189 ? 28.023 3.842 -15.265 1.00 40.41 189 ILE A N 1
ATOM 1634 C CA . ILE A 1 189 ? 27.091 2.747 -15.571 1.00 40.41 189 ILE A CA 1
ATOM 1635 C C . ILE A 1 189 ? 25.668 3.040 -15.048 1.00 40.41 189 ILE A C 1
ATOM 1637 O O . ILE A 1 189 ? 24.691 2.657 -15.694 1.00 40.41 189 ILE A O 1
ATOM 1641 N N . ASN A 1 190 ? 25.522 3.742 -13.915 1.00 44.06 190 ASN A N 1
ATOM 1642 C CA . ASN A 1 190 ? 24.215 4.103 -13.341 1.00 44.06 190 ASN A CA 1
ATOM 1643 C C . ASN A 1 190 ? 23.587 5.393 -13.906 1.00 44.06 190 ASN A C 1
ATOM 1645 O O . ASN A 1 190 ? 22.379 5.560 -13.773 1.00 44.06 190 ASN A O 1
ATOM 1649 N N . LEU A 1 191 ? 24.345 6.271 -14.573 1.00 44.44 191 LEU A N 1
ATOM 1650 C CA . LEU A 1 191 ? 23.873 7.563 -15.109 1.00 44.44 191 LEU A CA 1
ATOM 1651 C C . LEU A 1 191 ? 22.737 7.421 -16.135 1.00 44.44 191 LEU A C 1
ATOM 1653 O O . LEU A 1 191 ? 21.956 8.348 -16.312 1.00 44.44 191 LEU A O 1
ATOM 1657 N N . ASN A 1 192 ? 22.614 6.255 -16.776 1.00 49.97 192 ASN A N 1
ATOM 1658 C CA . ASN A 1 192 ? 21.589 5.988 -17.790 1.00 49.97 192 ASN A CA 1
ATOM 1659 C C . ASN A 1 192 ? 20.443 5.094 -17.290 1.00 49.97 192 ASN A C 1
ATOM 1661 O O . ASN A 1 192 ? 19.631 4.628 -18.091 1.00 49.97 192 ASN A O 1
ATOM 1665 N N . ARG A 1 193 ? 20.363 4.819 -15.982 1.00 51.09 193 ARG A N 1
ATOM 1666 C CA . ARG A 1 193 ? 19.195 4.158 -15.389 1.00 51.09 193 ARG A CA 1
ATOM 1667 C C . ARG A 1 193 ? 18.234 5.226 -14.892 1.00 51.09 193 ARG A C 1
ATOM 1669 O O . ARG A 1 193 ? 18.480 5.867 -13.880 1.00 51.09 193 ARG A O 1
ATOM 1676 N N . ILE A 1 194 ? 17.135 5.405 -15.616 1.00 55.88 194 ILE A N 1
ATOM 1677 C CA . ILE A 1 194 ? 16.043 6.267 -15.173 1.00 55.88 194 ILE A CA 1
ATOM 1678 C C . ILE A 1 194 ? 15.147 5.428 -14.272 1.00 55.88 194 ILE A C 1
ATOM 1680 O O . ILE A 1 194 ? 14.468 4.510 -14.740 1.00 55.88 194 ILE A O 1
ATOM 1684 N N . TYR A 1 195 ? 15.153 5.745 -12.982 1.00 56.09 195 TYR A N 1
ATOM 1685 C CA . TYR A 1 195 ? 14.126 5.260 -12.078 1.00 56.09 195 TYR A CA 1
ATOM 1686 C C . TYR A 1 195 ? 12.909 6.181 -12.183 1.00 56.09 195 TYR A C 1
ATOM 1688 O O . TYR A 1 195 ? 13.051 7.391 -12.383 1.00 56.09 195 TYR A O 1
ATOM 1696 N N . PRO A 1 196 ? 11.694 5.635 -12.082 1.00 55.72 196 PRO A N 1
ATOM 1697 C CA . PRO A 1 196 ? 10.529 6.465 -11.835 1.00 55.72 196 PRO A CA 1
ATOM 1698 C C . PRO A 1 196 ? 10.753 7.296 -10.561 1.00 55.72 196 PRO A C 1
ATOM 1700 O O . PRO A 1 196 ? 11.386 6.785 -9.642 1.00 55.72 196 PRO A O 1
ATOM 1703 N N . ASN A 1 197 ? 10.243 8.532 -10.519 1.00 52.12 197 ASN A N 1
ATOM 1704 C CA . ASN A 1 197 ? 10.496 9.490 -9.433 1.00 52.12 197 ASN A CA 1
ATOM 1705 C C . ASN A 1 197 ? 10.434 8.828 -8.034 1.00 52.12 197 ASN A C 1
ATOM 1707 O O . ASN A 1 197 ? 9.440 8.182 -7.692 1.00 52.12 197 ASN A O 1
ATOM 1711 N N . GLU A 1 198 ? 11.525 8.958 -7.274 1.00 51.00 198 GLU A N 1
ATOM 1712 C CA . GLU A 1 198 ? 11.745 8.286 -5.984 1.00 51.00 198 GLU A CA 1
ATOM 1713 C C . GLU A 1 198 ? 10.795 8.799 -4.891 1.00 51.00 198 GLU A C 1
ATOM 1715 O O . GLU A 1 198 ? 10.467 8.055 -3.970 1.00 51.00 198 GLU A O 1
ATOM 1720 N N . ASP A 1 199 ? 10.252 10.009 -5.054 1.00 51.69 199 ASP A N 1
ATOM 1721 C CA . ASP A 1 199 ? 9.263 10.596 -4.141 1.00 51.69 199 ASP A CA 1
ATOM 1722 C C . ASP A 1 199 ? 7.864 9.958 -4.266 1.00 51.69 199 ASP A C 1
ATOM 1724 O O . ASP A 1 199 ? 6.945 10.264 -3.499 1.00 51.69 199 ASP A O 1
ATOM 1728 N N . ILE A 1 200 ? 7.654 9.077 -5.252 1.00 60.19 200 ILE A N 1
ATOM 1729 C CA . ILE A 1 200 ? 6.349 8.461 -5.492 1.00 60.19 200 ILE A CA 1
ATOM 1730 C C . ILE A 1 200 ? 6.145 7.290 -4.527 1.00 60.19 200 ILE A C 1
ATOM 1732 O O . ILE A 1 200 ? 6.798 6.250 -4.626 1.00 60.19 200 ILE A O 1
ATOM 1736 N N . LYS A 1 201 ? 5.137 7.417 -3.662 1.00 68.94 201 LYS A N 1
ATOM 1737 C CA . LYS A 1 201 ? 4.624 6.341 -2.803 1.00 68.94 201 LYS A CA 1
ATOM 1738 C C . LYS A 1 201 ? 4.162 5.145 -3.660 1.00 68.94 201 LYS A C 1
ATOM 1740 O O . LYS A 1 201 ? 3.148 5.230 -4.351 1.00 68.94 201 LYS A O 1
ATOM 1745 N N . ARG A 1 202 ? 4.902 4.028 -3.644 1.00 71.94 202 ARG A N 1
ATOM 1746 C CA . ARG A 1 202 ? 4.616 2.829 -4.461 1.00 71.94 202 ARG A CA 1
ATOM 1747 C C . ARG A 1 202 ? 4.536 1.568 -3.621 1.00 71.94 202 ARG A C 1
ATOM 1749 O O . ARG A 1 202 ? 5.319 1.369 -2.694 1.00 71.94 202 ARG A O 1
ATOM 1756 N N . LEU A 1 203 ? 3.606 0.696 -3.994 1.00 78.75 203 LEU A N 1
ATOM 1757 C CA . LEU A 1 203 ? 3.542 -0.658 -3.467 1.00 78.75 203 LEU A CA 1
ATOM 1758 C C . LEU A 1 203 ? 4.691 -1.496 -4.044 1.00 78.75 203 LEU A C 1
ATOM 1760 O O . LEU A 1 203 ? 5.089 -1.314 -5.197 1.00 78.75 203 LEU A O 1
ATOM 1764 N N . ILE A 1 204 ? 5.214 -2.427 -3.255 1.00 73.81 204 ILE A N 1
ATOM 1765 C CA . ILE A 1 204 ? 6.303 -3.310 -3.667 1.00 73.81 204 ILE A CA 1
ATOM 1766 C C . ILE A 1 204 ? 5.723 -4.634 -4.088 1.00 73.81 204 ILE A C 1
ATOM 1768 O O . ILE A 1 204 ? 5.162 -5.360 -3.282 1.00 73.81 204 ILE A O 1
ATOM 1772 N N . ILE A 1 205 ? 5.923 -4.984 -5.349 1.00 73.56 205 ILE A N 1
ATOM 1773 C CA . ILE A 1 205 ? 5.566 -6.312 -5.829 1.00 73.56 205 ILE A CA 1
ATOM 1774 C C . ILE A 1 205 ? 6.670 -7.276 -5.377 1.00 73.56 205 ILE A C 1
ATOM 1776 O O . ILE A 1 205 ? 7.828 -7.077 -5.775 1.00 73.56 205 ILE A O 1
ATOM 1780 N N . PRO A 1 206 ? 6.358 -8.312 -4.574 1.00 73.94 206 PRO A N 1
ATOM 1781 C CA . PRO A 1 206 ? 7.339 -9.325 -4.221 1.00 73.94 206 PRO A CA 1
ATOM 1782 C C . PRO A 1 206 ? 7.907 -9.979 -5.478 1.00 73.94 206 PRO A C 1
ATOM 1784 O O . PRO A 1 206 ? 7.220 -10.101 -6.498 1.00 73.94 206 PRO A O 1
ATOM 1787 N N . LYS A 1 207 ? 9.177 -10.387 -5.421 1.00 70.31 207 LYS A N 1
ATOM 1788 C CA . LYS A 1 207 ? 9.912 -10.889 -6.593 1.00 70.31 207 LYS A CA 1
ATOM 1789 C C . LYS A 1 207 ? 9.197 -12.069 -7.247 1.00 70.31 207 LYS A C 1
ATOM 1791 O O . LYS A 1 207 ? 9.201 -12.176 -8.465 1.00 70.31 207 LYS A O 1
ATOM 1796 N N . GLU A 1 208 ? 8.548 -12.892 -6.436 1.00 73.75 208 GLU A N 1
ATOM 1797 C CA . GLU A 1 208 ? 7.805 -14.096 -6.799 1.00 73.75 208 GLU A CA 1
ATOM 1798 C C . GLU A 1 208 ? 6.643 -13.808 -7.762 1.00 73.75 208 GLU A C 1
ATOM 1800 O O . GLU A 1 208 ? 6.327 -14.637 -8.612 1.00 73.75 208 GLU A O 1
ATOM 1805 N N . TYR A 1 209 ? 6.052 -12.613 -7.676 1.00 77.62 209 TYR A N 1
ATOM 1806 C CA . TYR A 1 209 ? 4.921 -12.171 -8.501 1.00 77.62 209 TYR A CA 1
ATOM 1807 C C . TYR A 1 209 ? 5.324 -11.151 -9.570 1.00 77.62 209 TYR A C 1
ATOM 1809 O O . TYR A 1 209 ? 4.483 -10.653 -10.319 1.00 77.62 209 TYR A O 1
ATOM 1817 N N . ASN A 1 210 ? 6.605 -10.796 -9.628 1.00 76.56 210 ASN A N 1
ATOM 1818 C CA . ASN A 1 210 ? 7.065 -9.673 -10.417 1.00 76.56 210 ASN A CA 1
ATOM 1819 C C . ASN A 1 210 ? 7.293 -10.069 -11.889 1.00 76.56 210 ASN A C 1
ATOM 1821 O O . ASN A 1 210 ? 8.032 -11.009 -12.177 1.00 76.56 210 ASN A O 1
ATOM 1825 N N . LYS A 1 211 ? 6.688 -9.315 -12.819 1.00 79.56 211 LYS A N 1
ATOM 1826 C CA . LYS A 1 211 ? 6.906 -9.412 -14.279 1.00 79.56 211 LYS A CA 1
ATOM 1827 C C . LYS A 1 211 ? 7.679 -8.216 -14.856 1.00 79.56 211 LYS A C 1
ATOM 1829 O O . LYS A 1 211 ? 7.615 -7.946 -16.053 1.00 79.56 211 LYS A O 1
ATOM 1834 N N . ASN A 1 212 ? 8.392 -7.469 -14.016 1.00 76.50 212 ASN A N 1
ATOM 1835 C CA . ASN A 1 212 ? 9.205 -6.333 -14.434 1.00 76.50 212 ASN A CA 1
ATOM 1836 C C . ASN A 1 212 ? 10.314 -6.793 -15.385 1.00 76.50 212 ASN A C 1
ATOM 1838 O O . ASN A 1 212 ? 11.099 -7.685 -15.067 1.00 76.50 212 ASN A O 1
ATOM 1842 N N . VAL A 1 213 ? 10.423 -6.113 -16.523 1.00 72.88 213 VAL A N 1
ATOM 1843 C CA . VAL A 1 213 ? 11.479 -6.331 -17.513 1.00 72.88 213 VAL A CA 1
ATOM 1844 C C . VAL A 1 213 ? 12.390 -5.114 -17.602 1.00 72.88 213 VAL A C 1
ATOM 1846 O O . VAL A 1 213 ? 11.943 -3.972 -17.516 1.00 72.88 213 VAL A O 1
ATOM 1849 N N . SER A 1 214 ? 13.688 -5.354 -17.784 1.00 75.38 214 SER A N 1
ATOM 1850 C CA . SER A 1 214 ? 14.659 -4.289 -18.050 1.00 75.38 214 SER A CA 1
ATOM 1851 C C . SER A 1 214 ? 14.746 -4.042 -19.552 1.00 75.38 214 SER A C 1
ATOM 1853 O O . SER A 1 214 ? 15.241 -4.892 -20.290 1.00 75.38 214 SER A O 1
ATOM 1855 N N . LEU A 1 215 ? 14.281 -2.878 -20.007 1.00 77.25 215 LEU A N 1
ATOM 1856 C CA . LEU A 1 215 ? 14.321 -2.488 -21.417 1.00 77.25 215 LEU A CA 1
ATOM 1857 C C . LEU A 1 215 ? 15.466 -1.506 -21.672 1.00 77.25 215 LEU A C 1
ATOM 1859 O O . LEU A 1 215 ? 15.593 -0.492 -20.989 1.00 77.25 215 LEU A O 1
ATOM 1863 N N . LYS A 1 216 ? 16.286 -1.787 -22.688 1.00 79.56 216 LYS A N 1
ATOM 1864 C CA . LYS A 1 216 ? 17.272 -0.832 -23.209 1.00 79.56 216 LYS A CA 1
ATOM 1865 C C . LYS A 1 216 ? 16.599 0.012 -24.289 1.00 79.56 216 LYS A C 1
ATOM 1867 O O . LYS A 1 216 ? 16.186 -0.532 -25.309 1.00 79.56 216 LYS A O 1
ATOM 1872 N N . LEU A 1 217 ? 16.483 1.319 -24.062 1.00 82.94 217 LEU A N 1
ATOM 1873 C CA . LEU A 1 217 ? 15.875 2.265 -25.001 1.00 82.94 217 LEU A CA 1
ATOM 1874 C C . LEU A 1 217 ? 16.932 3.238 -25.534 1.00 82.94 217 LEU A C 1
ATOM 1876 O O . LEU A 1 217 ? 17.754 3.740 -24.770 1.00 82.94 217 LEU A O 1
ATOM 1880 N N . ASN A 1 218 ? 16.896 3.524 -26.837 1.00 86.56 218 ASN A N 1
ATOM 1881 C CA . ASN A 1 218 ? 17.718 4.564 -27.453 1.00 86.56 218 ASN A CA 1
ATOM 1882 C C . ASN A 1 218 ? 16.923 5.874 -27.505 1.00 86.56 218 ASN A C 1
ATOM 1884 O O . ASN A 1 218 ? 16.100 6.062 -28.397 1.00 86.56 218 ASN A O 1
ATOM 1888 N N . LEU A 1 219 ? 17.171 6.781 -26.558 1.00 87.50 219 LEU A N 1
ATOM 1889 C CA . LEU A 1 219 ? 16.440 8.052 -26.458 1.00 87.50 219 LEU A CA 1
ATOM 1890 C C . LEU A 1 219 ? 16.727 9.036 -27.607 1.00 87.50 219 LEU A C 1
ATOM 1892 O O . LEU A 1 219 ? 16.061 10.062 -27.691 1.00 87.50 219 LEU A O 1
ATOM 1896 N N . ASN A 1 220 ? 17.667 8.724 -28.508 1.00 92.75 220 ASN A N 1
ATOM 1897 C CA . ASN A 1 220 ? 17.851 9.481 -29.750 1.00 92.75 220 ASN A CA 1
ATOM 1898 C C . ASN A 1 220 ? 16.761 9.188 -30.798 1.00 92.75 220 ASN A C 1
ATOM 1900 O O . ASN A 1 220 ? 16.670 9.906 -31.791 1.00 92.75 220 ASN A O 1
ATOM 1904 N N . LEU A 1 221 ? 15.961 8.128 -30.616 1.00 94.94 221 LEU A N 1
ATOM 1905 C CA . LEU A 1 221 ? 14.876 7.789 -31.536 1.00 94.94 221 LEU A CA 1
ATOM 1906 C C . LEU A 1 221 ? 13.636 8.670 -31.294 1.00 94.94 221 LEU A C 1
ATOM 1908 O O . LEU A 1 221 ? 13.379 9.084 -30.158 1.00 94.94 221 LEU A O 1
ATOM 1912 N N . PRO A 1 222 ? 12.819 8.926 -32.332 1.00 96.94 222 PRO A N 1
ATOM 1913 C CA . PRO A 1 222 ? 11.558 9.645 -32.194 1.00 96.94 222 PRO A CA 1
ATOM 1914 C C . PRO A 1 222 ? 10.612 9.025 -31.151 1.00 96.94 222 PRO A C 1
ATOM 1916 O O . PRO A 1 222 ? 10.460 7.806 -31.050 1.00 96.94 222 PRO A O 1
ATOM 1919 N N . LYS A 1 223 ? 9.892 9.874 -30.403 1.00 96.12 223 LYS A N 1
ATOM 1920 C CA . LYS A 1 223 ? 8.949 9.451 -29.348 1.00 96.12 223 LYS A CA 1
ATOM 1921 C C . LYS A 1 223 ? 7.916 8.428 -29.835 1.00 96.12 223 LYS A C 1
ATOM 1923 O O . LYS A 1 223 ? 7.596 7.490 -29.112 1.00 96.12 223 LYS A O 1
ATOM 1928 N N . ASN A 1 224 ? 7.370 8.614 -31.034 1.00 96.88 224 ASN A N 1
ATOM 1929 C CA . ASN A 1 224 ? 6.393 7.702 -31.630 1.00 96.88 224 ASN A CA 1
ATOM 1930 C C . ASN A 1 224 ? 6.986 6.314 -31.911 1.00 96.88 224 ASN A C 1
ATOM 1932 O O . ASN A 1 224 ? 6.287 5.323 -31.722 1.00 96.88 224 ASN A O 1
ATOM 1936 N N . GLU A 1 225 ? 8.260 6.232 -32.298 1.00 94.75 225 GLU A N 1
ATOM 1937 C CA . GLU A 1 225 ? 8.957 4.958 -32.505 1.00 94.75 225 GLU A CA 1
ATOM 1938 C C . GLU A 1 225 ? 9.180 4.231 -31.173 1.00 94.75 225 GLU A C 1
ATOM 1940 O O . GLU A 1 225 ? 8.861 3.049 -31.051 1.00 94.75 225 GLU A O 1
ATOM 1945 N N . LEU A 1 226 ? 9.615 4.955 -30.134 1.00 95.19 226 LEU A N 1
ATOM 1946 C CA . LEU A 1 226 ? 9.751 4.401 -28.782 1.00 95.19 226 LEU A CA 1
ATOM 1947 C C . LEU A 1 226 ? 8.411 3.884 -28.233 1.00 95.19 226 LEU A C 1
ATOM 1949 O O . LEU A 1 226 ? 8.357 2.796 -27.659 1.00 95.19 226 LEU A O 1
ATOM 1953 N N . ILE A 1 227 ? 7.320 4.630 -28.437 1.00 94.12 227 ILE A N 1
ATOM 1954 C CA . ILE A 1 227 ? 5.969 4.206 -28.039 1.00 94.12 227 ILE A CA 1
ATOM 1955 C C . ILE A 1 227 ? 5.535 2.964 -28.822 1.00 94.12 227 ILE A C 1
ATOM 1957 O O . ILE A 1 227 ? 5.002 2.037 -28.214 1.00 94.12 227 ILE A O 1
ATOM 1961 N N . ALA A 1 228 ? 5.765 2.915 -30.137 1.00 93.94 228 ALA A N 1
ATOM 1962 C CA . ALA A 1 228 ? 5.416 1.758 -30.960 1.00 93.94 228 ALA A CA 1
ATOM 1963 C C . ALA A 1 228 ? 6.177 0.500 -30.515 1.00 93.94 228 ALA A C 1
ATOM 1965 O O . ALA A 1 228 ? 5.579 -0.567 -30.390 1.00 93.94 228 ALA A O 1
ATOM 1966 N N . TYR A 1 229 ? 7.467 0.639 -30.198 1.00 91.94 229 TYR A N 1
ATOM 1967 C CA . TYR A 1 229 ? 8.290 -0.455 -29.691 1.00 91.94 229 TYR A CA 1
ATOM 1968 C C . TYR A 1 229 ? 7.765 -1.009 -28.358 1.00 91.94 229 TYR A C 1
ATOM 1970 O O . TYR A 1 229 ? 7.548 -2.213 -28.232 1.00 91.94 229 TYR A O 1
ATOM 1978 N N . ILE A 1 230 ? 7.481 -0.136 -27.382 1.00 91.75 230 ILE A N 1
ATOM 1979 C CA . ILE A 1 230 ? 6.906 -0.543 -26.087 1.00 91.75 230 ILE A CA 1
ATOM 1980 C C . ILE A 1 230 ? 5.512 -1.162 -26.272 1.00 91.75 230 ILE A C 1
ATOM 1982 O O . ILE A 1 230 ? 5.201 -2.170 -25.637 1.00 91.75 230 ILE A O 1
ATOM 1986 N N . SER A 1 231 ? 4.689 -0.591 -27.157 1.00 92.25 231 SER A N 1
ATOM 1987 C CA . SER A 1 231 ? 3.342 -1.102 -27.450 1.00 92.25 231 SER A CA 1
ATOM 1988 C C . SER A 1 231 ? 3.405 -2.518 -28.012 1.00 92.25 231 SER A C 1
ATOM 1990 O O . SER A 1 231 ? 2.722 -3.398 -27.506 1.00 92.25 231 SER A O 1
ATOM 1992 N N . LYS A 1 232 ? 4.313 -2.779 -28.962 1.00 91.12 232 LYS A N 1
ATOM 1993 C CA . LYS A 1 232 ? 4.507 -4.111 -29.544 1.00 91.12 232 LYS A CA 1
ATOM 1994 C C . LYS A 1 232 ? 4.896 -5.159 -28.497 1.00 91.12 232 LYS A C 1
ATOM 1996 O O . LYS A 1 232 ? 4.322 -6.243 -28.492 1.00 91.12 232 LYS A O 1
ATOM 2001 N N . ILE A 1 233 ? 5.817 -4.827 -27.586 1.00 89.12 233 ILE A N 1
ATOM 2002 C CA . ILE A 1 233 ? 6.200 -5.719 -26.474 1.00 89.12 233 ILE A CA 1
ATOM 2003 C C . ILE A 1 233 ? 4.979 -6.050 -25.607 1.00 89.12 233 ILE A C 1
ATOM 2005 O O . ILE A 1 233 ? 4.788 -7.203 -25.219 1.00 89.12 233 ILE A O 1
ATOM 2009 N N . LYS A 1 234 ? 4.145 -5.048 -25.304 1.00 89.31 234 LYS A N 1
ATOM 2010 C CA . LYS A 1 234 ? 2.941 -5.243 -24.493 1.00 89.31 234 LYS A CA 1
ATOM 2011 C C . LYS A 1 234 ? 1.882 -6.078 -25.214 1.00 89.31 234 LYS A C 1
ATOM 2013 O O . LYS A 1 234 ? 1.312 -6.966 -24.588 1.00 89.31 234 LYS A O 1
ATOM 2018 N N . ASP A 1 235 ? 1.656 -5.826 -26.499 1.00 89.44 235 ASP A N 1
ATOM 2019 C CA . ASP A 1 235 ? 0.706 -6.576 -27.324 1.00 89.44 235 ASP A CA 1
ATOM 2020 C C . ASP A 1 235 ? 1.114 -8.051 -27.438 1.00 89.44 235 ASP A C 1
ATOM 2022 O O . ASP A 1 235 ? 0.275 -8.946 -27.327 1.00 89.44 235 ASP A O 1
ATOM 2026 N N . ASP A 1 236 ? 2.411 -8.316 -27.616 1.00 86.88 236 ASP A N 1
ATOM 2027 C CA . ASP A 1 236 ? 2.939 -9.679 -27.662 1.00 86.88 236 ASP A CA 1
ATOM 2028 C C . ASP A 1 236 ? 2.781 -10.384 -26.312 1.00 86.88 236 ASP A C 1
ATOM 2030 O O . ASP A 1 236 ? 2.350 -11.537 -26.280 1.00 86.88 236 ASP A O 1
ATOM 2034 N N . PHE A 1 237 ? 3.035 -9.680 -25.203 1.00 86.88 237 PHE A N 1
ATOM 2035 C CA . PHE A 1 237 ? 2.769 -10.205 -23.865 1.00 86.88 237 PHE A CA 1
ATOM 2036 C C . PHE A 1 237 ? 1.282 -10.513 -23.640 1.00 86.88 237 PHE A C 1
ATOM 2038 O O . PHE A 1 237 ? 0.972 -11.552 -23.076 1.00 86.88 237 PHE A O 1
ATOM 2045 N N . ASP A 1 238 ? 0.359 -9.655 -24.080 1.00 83.88 238 ASP A N 1
ATOM 2046 C CA . ASP A 1 238 ? -1.083 -9.891 -23.910 1.00 83.88 238 ASP A CA 1
ATOM 2047 C C . ASP A 1 238 ? -1.606 -11.044 -24.772 1.00 83.88 238 ASP A C 1
ATOM 2049 O O . ASP A 1 238 ? -2.560 -11.729 -24.390 1.00 83.88 238 ASP A O 1
ATOM 2053 N N . LYS A 1 239 ? -0.988 -11.263 -25.938 1.00 85.25 239 LYS A N 1
ATOM 2054 C CA . LYS A 1 239 ? -1.283 -12.400 -26.811 1.00 85.25 239 LYS A CA 1
ATOM 2055 C C . LYS A 1 239 ? -0.762 -13.708 -26.216 1.00 85.25 239 LYS A C 1
ATOM 2057 O O . LYS A 1 239 ? -1.458 -14.721 -26.280 1.00 85.25 239 LYS A O 1
ATOM 2062 N N . ASP A 1 240 ? 0.450 -13.685 -25.668 1.00 78.56 240 ASP A N 1
ATOM 2063 C CA . ASP A 1 240 ? 1.088 -14.824 -25.019 1.00 78.56 240 ASP A CA 1
ATOM 2064 C C . ASP A 1 240 ? 1.805 -14.398 -23.728 1.00 78.56 240 ASP A C 1
ATOM 2066 O O . ASP A 1 240 ? 2.985 -14.033 -23.708 1.00 78.56 240 ASP A O 1
ATOM 2070 N N . ASN A 1 241 ? 1.083 -14.523 -22.611 1.00 72.38 241 ASN A N 1
ATOM 2071 C CA . ASN A 1 241 ? 1.583 -14.191 -21.275 1.00 72.38 241 ASN A CA 1
ATOM 2072 C C . ASN A 1 241 ? 2.812 -15.025 -20.852 1.00 72.38 241 ASN A C 1
ATOM 2074 O O . ASN A 1 241 ? 3.379 -14.746 -19.794 1.00 72.38 241 ASN A O 1
ATOM 2078 N N . SER A 1 242 ? 3.206 -16.055 -21.615 1.00 71.94 242 SER A N 1
ATOM 2079 C CA . SER A 1 242 ? 4.356 -16.912 -21.312 1.00 71.94 242 SER A CA 1
ATOM 2080 C C . SER A 1 242 ? 5.702 -16.335 -21.762 1.00 71.94 242 SER A C 1
ATOM 2082 O O . SER A 1 242 ? 6.737 -16.825 -21.309 1.00 71.94 242 SER A O 1
ATOM 2084 N N . ILE A 1 243 ? 5.706 -15.271 -22.578 1.00 76.81 243 ILE A N 1
ATOM 2085 C CA . ILE A 1 243 ? 6.934 -14.571 -22.999 1.00 76.81 243 ILE A CA 1
ATOM 2086 C C . ILE A 1 243 ? 7.655 -13.959 -21.786 1.00 76.81 243 ILE A C 1
ATOM 2088 O O . ILE A 1 243 ? 8.883 -13.887 -21.757 1.00 76.81 243 ILE A O 1
ATOM 2092 N N . ILE A 1 244 ? 6.897 -13.547 -20.761 1.00 79.94 244 ILE A N 1
ATOM 2093 C CA . ILE A 1 244 ? 7.421 -13.015 -19.499 1.00 79.94 244 ILE A CA 1
ATOM 2094 C C . ILE A 1 244 ? 6.767 -13.772 -18.339 1.00 79.94 244 ILE A C 1
ATOM 2096 O O . ILE A 1 244 ? 5.600 -13.544 -18.000 1.00 79.94 244 ILE A O 1
ATOM 2100 N N . LYS A 1 245 ? 7.543 -14.663 -17.718 1.00 78.38 245 LYS A N 1
ATOM 2101 C CA . LYS A 1 245 ? 7.120 -15.469 -16.568 1.00 78.38 245 LYS A CA 1
ATOM 2102 C C . LYS A 1 245 ? 7.612 -14.877 -15.251 1.00 78.38 245 LYS A C 1
ATOM 2104 O O . LYS A 1 245 ? 8.733 -14.375 -15.182 1.00 78.38 245 LYS A O 1
ATOM 2109 N N . THR A 1 246 ? 6.797 -14.972 -14.205 1.00 78.62 246 THR A N 1
ATOM 2110 C CA . THR A 1 246 ? 7.256 -14.753 -12.831 1.00 78.62 246 THR A CA 1
ATOM 2111 C C . THR A 1 246 ? 8.170 -15.898 -12.380 1.00 78.62 246 THR A C 1
ATOM 2113 O O . THR A 1 246 ? 8.139 -16.985 -12.967 1.00 78.62 246 THR A O 1
ATOM 2116 N N . PRO A 1 247 ? 8.954 -15.720 -11.302 1.00 77.88 247 PRO A N 1
ATOM 2117 C CA . PRO A 1 247 ? 9.686 -16.824 -10.690 1.00 77.88 247 PRO A CA 1
ATOM 2118 C C . PRO A 1 247 ? 8.807 -18.027 -10.318 1.00 77.88 247 PRO A C 1
ATOM 2120 O O . PRO A 1 247 ? 9.228 -19.153 -10.550 1.00 77.88 247 PRO A O 1
ATOM 2123 N N . LEU A 1 248 ? 7.582 -17.820 -9.817 1.00 79.81 248 LEU A N 1
ATOM 2124 C CA . LEU A 1 248 ? 6.660 -18.925 -9.503 1.00 79.81 248 LEU A CA 1
ATOM 2125 C C . LEU A 1 248 ? 6.231 -19.690 -10.765 1.00 79.81 248 LEU A C 1
ATOM 2127 O O . LEU A 1 248 ? 6.291 -20.916 -10.801 1.00 79.81 248 LEU A O 1
ATOM 2131 N N . GLU A 1 249 ? 5.896 -18.975 -11.844 1.00 84.19 249 GLU A N 1
ATOM 2132 C CA . GLU A 1 249 ? 5.557 -19.590 -13.136 1.00 84.19 249 GLU A CA 1
ATOM 2133 C C . GLU A 1 249 ? 6.755 -20.351 -13.745 1.00 84.19 249 GLU A C 1
ATOM 2135 O O . GLU A 1 249 ? 6.574 -21.358 -14.432 1.00 84.19 249 GLU A O 1
ATOM 2140 N N . LEU A 1 250 ? 7.991 -19.896 -13.498 1.00 80.88 250 LEU A N 1
ATOM 2141 C CA . LEU A 1 250 ? 9.215 -20.609 -13.892 1.00 80.88 250 LEU A CA 1
ATOM 2142 C C . LEU A 1 250 ? 9.451 -21.878 -13.061 1.00 80.88 250 LEU A C 1
ATOM 2144 O O . LEU A 1 250 ? 9.984 -22.850 -13.591 1.00 80.88 250 LEU A O 1
ATOM 2148 N N . LEU A 1 251 ? 9.034 -21.880 -11.793 1.00 80.50 251 LEU A N 1
ATOM 2149 C CA . LEU A 1 251 ? 9.073 -23.045 -10.904 1.00 80.50 251 LEU A CA 1
ATOM 2150 C C . LEU A 1 251 ? 7.920 -24.035 -11.154 1.00 80.50 251 LEU A C 1
ATOM 2152 O O . LEU A 1 251 ? 7.861 -25.079 -10.509 1.00 80.50 251 LEU A O 1
ATOM 2156 N N . GLY A 1 252 ? 7.039 -23.744 -12.116 1.00 81.31 252 GLY A N 1
ATOM 2157 C CA . GLY A 1 252 ? 5.940 -24.620 -12.526 1.00 81.31 252 GLY A CA 1
ATOM 2158 C C . GLY A 1 252 ? 4.615 -24.355 -11.812 1.00 81.31 252 GLY A C 1
ATOM 2159 O O . GLY A 1 252 ? 3.660 -25.104 -12.021 1.00 81.31 252 GLY A O 1
ATOM 2160 N N . GLU A 1 253 ? 4.517 -23.301 -11.000 1.00 84.69 253 GLU A N 1
ATOM 2161 C CA . GLU A 1 253 ? 3.253 -22.921 -10.375 1.00 84.69 253 GLU A CA 1
ATOM 2162 C C . GLU A 1 253 ? 2.281 -22.324 -11.397 1.00 84.69 253 GLU A C 1
ATOM 2164 O O . GLU A 1 253 ? 2.659 -21.578 -12.304 1.00 84.69 253 GLU A O 1
ATOM 2169 N N . THR A 1 254 ? 0.995 -22.638 -11.234 1.00 83.81 254 THR A N 1
ATOM 2170 C CA . THR A 1 254 ? -0.079 -22.071 -12.056 1.00 83.81 254 THR A CA 1
ATOM 2171 C C . THR A 1 254 ? -0.799 -20.991 -11.260 1.00 83.81 254 THR A C 1
ATOM 2173 O O . THR A 1 254 ? -1.507 -21.292 -10.304 1.00 83.81 254 THR A O 1
ATOM 2176 N N . LEU A 1 255 ? -0.623 -19.731 -11.660 1.00 84.31 255 LEU A N 1
ATOM 2177 C CA . LEU A 1 255 ? -1.269 -18.585 -11.022 1.00 84.31 255 LEU A CA 1
ATOM 2178 C C . LEU A 1 255 ? -2.642 -18.323 -11.658 1.00 84.31 255 LEU A C 1
ATOM 2180 O O . LEU A 1 255 ? -2.741 -18.082 -12.865 1.00 84.31 255 LEU A O 1
ATOM 2184 N N . GLU A 1 256 ? -3.708 -18.350 -10.852 1.00 84.44 256 GLU A N 1
ATOM 2185 C CA . GLU A 1 256 ? -5.056 -18.009 -11.322 1.00 84.44 256 GLU A CA 1
ATOM 2186 C C . GLU A 1 256 ? -5.125 -16.530 -11.719 1.00 84.44 256 GLU A C 1
ATOM 2188 O O . GLU A 1 256 ? -4.799 -15.636 -10.935 1.00 84.44 256 GLU A O 1
ATOM 2193 N N . LYS A 1 257 ? -5.584 -16.251 -12.943 1.00 82.19 257 LYS A N 1
ATOM 2194 C CA . LYS A 1 257 ? -5.794 -14.872 -13.393 1.00 82.19 257 LYS A CA 1
ATOM 2195 C C . LYS A 1 257 ? -6.957 -14.242 -12.628 1.00 82.19 257 LYS A C 1
ATOM 2197 O O . LYS A 1 257 ? -7.982 -14.877 -12.393 1.00 82.19 257 LYS A O 1
ATOM 2202 N N . SER A 1 258 ? -6.812 -12.966 -12.293 1.00 81.56 258 SER A N 1
ATOM 2203 C CA . SER A 1 258 ? -7.917 -12.152 -11.798 1.00 81.56 258 SER A CA 1
ATOM 2204 C C . SER A 1 258 ? -8.981 -11.998 -12.889 1.00 81.56 258 SER A C 1
ATOM 2206 O O . SER A 1 258 ? -8.687 -11.605 -14.019 1.00 81.56 258 SER A O 1
ATOM 2208 N N . ASP A 1 259 ? -10.240 -12.260 -12.536 1.00 66.81 259 ASP A N 1
ATOM 2209 C CA . ASP A 1 259 ? -11.393 -12.158 -13.439 1.00 66.81 259 ASP A CA 1
ATOM 2210 C C . ASP A 1 259 ? -11.685 -10.713 -13.898 1.00 66.81 259 ASP A C 1
ATOM 2212 O O . ASP A 1 259 ? -12.608 -10.500 -14.684 1.00 66.81 259 ASP A O 1
ATOM 2216 N N . ASN A 1 260 ? -10.977 -9.698 -13.377 1.00 61.12 260 ASN A N 1
ATOM 2217 C CA . ASN A 1 260 ? -11.182 -8.261 -13.626 1.00 61.12 260 ASN A CA 1
ATOM 2218 C C . ASN A 1 260 ? -12.627 -7.735 -13.430 1.00 61.12 260 ASN A C 1
ATOM 2220 O O . ASN A 1 260 ? -12.901 -6.551 -13.602 1.00 61.12 260 ASN A O 1
ATOM 2224 N N . LYS A 1 261 ? -13.583 -8.565 -12.992 1.00 60.56 261 LYS A N 1
ATOM 2225 C CA . LYS A 1 261 ? -14.986 -8.169 -12.756 1.00 60.56 261 LYS A CA 1
ATOM 2226 C C . LYS A 1 261 ? -15.119 -7.071 -11.697 1.00 60.56 261 LYS A C 1
ATOM 2228 O O . LYS A 1 261 ? -16.065 -6.290 -11.729 1.00 60.56 261 LYS A O 1
ATOM 2233 N N . LYS A 1 262 ? -14.167 -7.004 -10.761 1.00 60.09 262 LYS A N 1
ATOM 2234 C CA . LYS A 1 262 ? -14.103 -5.988 -9.697 1.00 60.09 262 LYS A CA 1
ATOM 2235 C C . LYS A 1 262 ? -13.334 -4.723 -10.121 1.00 60.09 262 LYS A C 1
ATOM 2237 O O . LYS A 1 262 ? -13.336 -3.733 -9.384 1.00 60.09 262 LYS A O 1
ATOM 2242 N N . THR A 1 263 ? -12.708 -4.717 -11.302 1.00 55.12 263 THR A N 1
ATOM 2243 C CA . THR A 1 263 ? -11.828 -3.648 -11.797 1.00 55.12 263 THR A CA 1
ATOM 2244 C C . THR A 1 263 ? -12.452 -2.968 -13.032 1.00 55.12 263 THR A C 1
ATOM 2246 O O . THR A 1 263 ? -12.352 -3.457 -14.153 1.00 55.12 263 THR A O 1
ATOM 2249 N N . PRO A 1 264 ? -13.154 -1.826 -12.880 1.00 55.03 264 PRO A N 1
ATOM 2250 C CA . PRO A 1 264 ? -13.632 -1.069 -14.035 1.00 55.03 264 PRO A CA 1
ATOM 2251 C C . PRO A 1 264 ? -12.455 -0.479 -14.822 1.00 55.03 264 PRO A C 1
ATOM 2253 O O . PRO A 1 264 ? -11.332 -0.415 -14.316 1.00 55.03 264 PRO A O 1
ATOM 2256 N N . LYS A 1 265 ? -12.739 0.028 -16.035 1.00 68.75 265 LYS A N 1
ATOM 2257 C CA . LYS A 1 265 ? -11.803 0.871 -16.801 1.00 68.75 265 LYS A CA 1
ATOM 2258 C C . LYS A 1 265 ? -11.136 1.869 -15.854 1.00 68.75 265 LYS A C 1
ATOM 2260 O O . LYS A 1 265 ? -11.846 2.580 -15.145 1.00 68.75 265 LYS A O 1
ATOM 2265 N N . LYS A 1 266 ? -9.798 1.865 -15.841 1.00 76.00 266 LYS A N 1
ATOM 2266 C CA . LYS A 1 266 ? -8.926 2.607 -14.918 1.00 76.00 266 LYS A CA 1
ATOM 2267 C C . LYS A 1 266 ? -9.479 4.025 -14.654 1.00 76.00 266 LYS A C 1
ATOM 2269 O O . LYS A 1 266 ? -9.381 4.872 -15.541 1.00 76.00 266 LYS A O 1
ATOM 2274 N N . PRO A 1 267 ? -10.107 4.268 -13.485 1.00 87.25 267 PRO A N 1
ATOM 2275 C CA . PRO A 1 267 ? -10.633 5.578 -13.116 1.00 87.25 267 PRO A CA 1
ATOM 2276 C C . PRO A 1 267 ? -9.523 6.621 -13.064 1.00 87.25 267 PRO A C 1
ATOM 2278 O O . PRO A 1 267 ? -8.362 6.278 -12.851 1.00 87.25 267 PRO A O 1
ATOM 2281 N N . LYS A 1 268 ? -9.892 7.894 -13.212 1.00 91.31 268 LYS A N 1
ATOM 2282 C CA . LYS A 1 268 ? -8.972 9.018 -13.006 1.00 91.31 268 LYS A CA 1
ATOM 2283 C C . LYS A 1 268 ? -8.637 9.181 -11.521 1.00 91.31 268 LYS A C 1
ATOM 2285 O O . LYS A 1 268 ? -9.418 8.783 -10.658 1.00 91.31 268 LYS A O 1
ATOM 2290 N N . ALA A 1 269 ? -7.511 9.828 -11.237 1.00 92.19 269 ALA A N 1
ATOM 2291 C CA . ALA A 1 269 ? -7.015 10.076 -9.885 1.00 92.19 269 ALA A CA 1
ATOM 2292 C C . ALA A 1 269 ? -8.063 10.700 -8.939 1.00 92.19 269 ALA A C 1
ATOM 2294 O O . ALA A 1 269 ? -8.290 10.184 -7.848 1.00 92.19 269 ALA A O 1
ATOM 2295 N N . PHE A 1 270 ? -8.784 11.735 -9.387 1.00 91.94 270 PHE A N 1
ATOM 2296 C CA . PHE A 1 270 ? -9.811 12.393 -8.565 1.00 91.94 270 PHE A CA 1
ATOM 2297 C C . PHE A 1 270 ? -10.977 11.471 -8.175 1.00 91.94 270 PHE A C 1
ATOM 2299 O O . PHE A 1 270 ? -11.522 11.596 -7.085 1.00 91.94 270 PHE A O 1
ATOM 2306 N N . VAL A 1 271 ? -11.329 10.503 -9.030 1.00 93.12 271 VAL A N 1
ATOM 2307 C CA . VAL A 1 271 ? -12.388 9.525 -8.734 1.00 93.12 271 VAL A CA 1
ATOM 2308 C C . VAL A 1 271 ? -11.934 8.597 -7.612 1.00 93.12 271 VAL A C 1
ATOM 2310 O O . VAL A 1 271 ? -12.706 8.276 -6.714 1.00 93.12 271 VAL A O 1
ATOM 2313 N N . TYR A 1 272 ? -10.665 8.182 -7.633 1.00 94.19 272 TYR A N 1
ATOM 2314 C CA . TYR A 1 272 ? -10.105 7.402 -6.537 1.00 94.19 272 TYR A CA 1
ATOM 2315 C C . TYR A 1 272 ? -10.037 8.196 -5.234 1.00 94.19 272 TYR A C 1
ATOM 2317 O O . TYR A 1 272 ? -10.331 7.628 -4.186 1.00 94.19 272 TYR A O 1
ATOM 2325 N N . ALA A 1 273 ? -9.688 9.484 -5.289 1.00 94.75 273 ALA A N 1
ATOM 2326 C CA . ALA A 1 273 ? -9.697 10.348 -4.111 1.00 94.75 273 ALA A CA 1
ATOM 2327 C C . ALA A 1 273 ? -11.087 10.378 -3.450 1.00 94.75 273 ALA A C 1
ATOM 2329 O O . ALA A 1 273 ? -11.184 10.200 -2.236 1.00 94.75 273 ALA A O 1
ATOM 2330 N N . ASP A 1 274 ? -12.162 10.475 -4.241 1.00 94.69 274 ASP A N 1
ATOM 2331 C CA . ASP A 1 274 ? -13.526 10.363 -3.715 1.00 94.69 274 ASP A CA 1
ATOM 2332 C C . ASP A 1 274 ? -13.804 8.990 -3.101 1.00 94.69 274 ASP A C 1
ATOM 2334 O O . ASP A 1 274 ? -14.399 8.898 -2.032 1.00 94.69 274 ASP A O 1
ATOM 2338 N N . TRP A 1 275 ? -13.384 7.908 -3.762 1.00 95.56 275 TRP A N 1
ATOM 2339 C CA . TRP A 1 275 ? -13.630 6.553 -3.266 1.00 95.56 275 TRP A CA 1
ATOM 2340 C C . TRP A 1 275 ? -12.922 6.281 -1.944 1.00 95.56 275 TRP A C 1
ATOM 2342 O O . TRP A 1 275 ? -13.507 5.652 -1.063 1.00 95.56 275 TRP A O 1
ATOM 2352 N N . PHE A 1 276 ? -11.688 6.765 -1.791 1.00 96.25 276 PHE A N 1
ATOM 2353 C CA . PHE A 1 276 ? -10.977 6.703 -0.519 1.00 96.25 276 PHE A CA 1
ATOM 2354 C C . PHE A 1 276 ? -11.680 7.528 0.550 1.00 96.25 276 PHE A C 1
ATOM 2356 O O . PHE A 1 276 ? -11.902 7.006 1.635 1.00 96.25 276 PHE A O 1
ATOM 2363 N N . TYR A 1 277 ? -12.093 8.757 0.234 1.00 96.00 277 TYR A N 1
ATOM 2364 C CA . TYR A 1 277 ? -12.833 9.597 1.173 1.00 96.00 277 TYR A CA 1
ATOM 2365 C C . TYR A 1 277 ? -14.129 8.932 1.651 1.00 96.00 277 TYR A C 1
ATOM 2367 O O . TYR A 1 277 ? -14.348 8.814 2.853 1.00 96.00 277 TYR A O 1
ATOM 2375 N N . ILE A 1 278 ? -14.950 8.429 0.725 1.00 96.31 278 ILE A N 1
ATOM 2376 C CA . ILE A 1 278 ? -16.199 7.719 1.035 1.00 96.31 278 ILE A CA 1
ATOM 2377 C C . ILE A 1 278 ? -15.926 6.524 1.947 1.00 96.31 278 ILE A C 1
ATOM 2379 O O . ILE A 1 278 ? -16.648 6.299 2.918 1.00 96.31 278 ILE A O 1
ATOM 2383 N N . TYR A 1 279 ? -14.883 5.751 1.641 1.00 97.00 279 TYR A N 1
ATOM 2384 C CA . TYR A 1 279 ? -14.526 4.575 2.420 1.00 97.00 279 TYR A CA 1
ATOM 2385 C C . TYR A 1 279 ? -14.022 4.925 3.822 1.00 97.00 279 TYR A C 1
ATOM 2387 O O . TYR A 1 279 ? -14.463 4.321 4.800 1.00 97.00 279 TYR A O 1
ATOM 2395 N N . ASP A 1 280 ? -13.128 5.904 3.926 1.00 96.12 280 ASP A N 1
ATOM 2396 C CA . ASP A 1 280 ? -12.554 6.357 5.189 1.00 96.12 280 ASP A CA 1
ATOM 2397 C C . ASP A 1 280 ? -13.638 6.987 6.082 1.00 96.12 280 ASP A C 1
ATOM 2399 O O . ASP A 1 280 ? -13.712 6.670 7.272 1.00 96.12 280 ASP A O 1
ATOM 2403 N N . TYR A 1 281 ? -14.534 7.800 5.506 1.00 95.88 281 TYR A N 1
ATOM 2404 C CA . TYR A 1 281 ? -15.700 8.365 6.194 1.00 95.88 281 TYR A CA 1
ATOM 2405 C C . TYR A 1 281 ? -16.628 7.262 6.706 1.00 95.88 281 TYR A C 1
ATOM 2407 O O . TYR A 1 281 ? -16.966 7.232 7.890 1.00 95.88 281 TYR A O 1
ATOM 2415 N N . TRP A 1 282 ? -16.984 6.302 5.843 1.00 96.25 282 TRP A N 1
ATOM 2416 C CA . TRP A 1 282 ? -17.800 5.157 6.242 1.00 96.25 282 TRP A CA 1
ATOM 2417 C C . TRP A 1 282 ? -17.147 4.380 7.384 1.00 96.25 282 TRP A C 1
ATOM 2419 O O . TRP A 1 282 ? -17.799 4.102 8.386 1.00 96.25 282 TRP A O 1
ATOM 2429 N N . LYS A 1 283 ? -15.847 4.084 7.287 1.00 95.38 283 LYS A N 1
ATOM 2430 C CA . LYS A 1 283 ? -15.120 3.331 8.313 1.00 95.38 283 LYS A CA 1
ATOM 2431 C C . LYS A 1 283 ? -15.101 4.069 9.653 1.00 95.38 283 LYS A C 1
ATOM 2433 O O . LYS A 1 283 ? -15.325 3.432 10.678 1.00 95.38 283 LYS A O 1
ATOM 2438 N N . TYR A 1 284 ? -14.896 5.388 9.651 1.00 95.00 284 TYR A N 1
ATOM 2439 C CA . TYR A 1 284 ? -14.966 6.215 10.860 1.00 95.00 284 TYR A CA 1
ATOM 2440 C C . TYR A 1 284 ? -16.366 6.201 11.485 1.00 95.00 284 TYR A C 1
ATOM 2442 O O . TYR A 1 284 ? -16.526 5.916 12.670 1.00 95.00 284 TYR A O 1
ATOM 2450 N N . GLU A 1 285 ? -17.407 6.445 10.697 1.00 95.25 285 GLU A N 1
ATOM 2451 C CA . GLU A 1 285 ? -18.774 6.501 11.218 1.00 95.25 285 GLU A CA 1
ATOM 2452 C C . GLU A 1 285 ? -19.284 5.133 11.688 1.00 95.25 285 GLU A C 1
ATOM 2454 O O . GLU A 1 285 ? -20.038 5.031 12.660 1.00 95.25 285 GLU A O 1
ATOM 2459 N N . LYS A 1 286 ? -18.795 4.045 11.079 1.00 94.88 286 LYS A N 1
ATOM 2460 C CA . LYS A 1 286 ? -19.005 2.689 11.594 1.00 94.88 286 LYS A CA 1
ATOM 2461 C C . LYS A 1 286 ? -18.433 2.509 12.999 1.00 94.88 286 LYS A C 1
ATOM 2463 O O . LYS A 1 286 ? -19.081 1.835 13.798 1.00 94.88 286 LYS A O 1
ATOM 2468 N N . THR A 1 287 ? -17.282 3.107 13.329 1.00 93.06 287 THR A N 1
ATOM 2469 C CA . THR A 1 287 ? -16.750 3.051 14.704 1.00 93.06 287 THR A CA 1
ATOM 2470 C C . THR A 1 287 ? -17.556 3.898 15.687 1.00 93.06 287 THR A C 1
ATOM 2472 O O . THR A 1 287 ? -17.543 3.601 16.874 1.00 93.06 287 THR A O 1
ATOM 2475 N N . GLN A 1 288 ? -18.306 4.893 15.199 1.00 93.56 288 GLN A N 1
ATOM 2476 C CA . GLN A 1 288 ? -19.255 5.679 16.001 1.00 93.56 288 GLN A CA 1
ATOM 2477 C C . GLN A 1 288 ? -20.624 4.989 16.168 1.00 93.56 288 GLN A C 1
ATOM 2479 O O . GLN A 1 288 ? -21.536 5.549 16.771 1.00 93.56 288 GLN A O 1
ATOM 2484 N N . GLY A 1 289 ? -20.798 3.777 15.629 1.00 94.31 289 GLY A N 1
ATOM 2485 C CA . GLY A 1 289 ? -22.035 3.004 15.754 1.00 94.31 289 GLY A CA 1
ATOM 2486 C C . GLY A 1 289 ? -23.132 3.364 14.747 1.00 94.31 289 GLY A C 1
ATOM 2487 O O . GLY A 1 289 ? -24.240 2.839 14.863 1.00 94.31 289 GLY A O 1
ATOM 2488 N N . LYS A 1 290 ? -22.854 4.201 13.736 1.00 95.31 290 LYS A N 1
ATOM 2489 C CA . LYS A 1 290 ? -23.856 4.570 12.722 1.00 95.31 290 LYS A CA 1
ATOM 2490 C C . LYS A 1 290 ? -24.214 3.402 11.795 1.00 95.31 290 LYS A C 1
ATOM 2492 O O . LYS A 1 290 ? -23.417 2.479 11.543 1.00 95.31 290 LYS A O 1
ATOM 2497 N N . THR A 1 291 ? -25.439 3.435 11.267 1.00 96.00 291 THR A N 1
ATOM 2498 C CA . THR A 1 291 ? -25.887 2.480 10.247 1.00 96.00 291 THR A CA 1
ATOM 2499 C C . THR A 1 291 ? -25.389 2.899 8.865 1.00 96.00 291 THR A C 1
ATOM 2501 O O . THR A 1 291 ? -25.137 4.074 8.618 1.00 96.00 291 THR A O 1
ATOM 2504 N N . ASP A 1 292 ? -25.261 1.948 7.936 1.00 94.00 292 ASP A N 1
ATOM 2505 C CA . ASP A 1 292 ? -24.848 2.265 6.560 1.00 94.00 292 ASP A CA 1
ATOM 2506 C C . ASP A 1 292 ? -25.790 3.272 5.891 1.00 94.00 292 ASP A C 1
ATOM 2508 O O . ASP A 1 292 ? -25.334 4.128 5.139 1.00 94.00 292 ASP A O 1
ATOM 2512 N N . LYS A 1 293 ? -27.092 3.182 6.186 1.00 92.44 293 LYS A N 1
ATOM 2513 C CA . LYS A 1 293 ? -28.105 4.082 5.636 1.00 92.44 293 LYS A CA 1
ATOM 2514 C C . LYS A 1 293 ? -27.854 5.521 6.084 1.00 92.44 293 LYS A C 1
ATOM 2516 O O . LYS A 1 293 ? -27.807 6.411 5.244 1.00 92.44 293 LYS A O 1
ATOM 2521 N N . ASP A 1 294 ? -27.634 5.731 7.381 1.00 93.00 294 ASP A N 1
ATOM 2522 C CA . ASP A 1 294 ? -27.381 7.071 7.926 1.00 93.00 294 ASP A CA 1
ATOM 2523 C C . ASP A 1 294 ? -26.096 7.668 7.340 1.00 93.00 294 ASP A C 1
ATOM 2525 O O . ASP A 1 294 ? -26.056 8.839 6.973 1.00 93.00 294 ASP A O 1
ATOM 2529 N N . ILE A 1 295 ? -25.057 6.839 7.189 1.00 95.00 295 ILE A N 1
ATOM 2530 C CA . ILE A 1 295 ? -23.776 7.247 6.603 1.00 95.00 295 ILE A CA 1
ATOM 2531 C C . ILE A 1 295 ? -23.951 7.676 5.144 1.00 95.00 295 ILE A C 1
ATOM 2533 O O . ILE A 1 295 ? -23.419 8.708 4.738 1.00 95.00 295 ILE A O 1
ATOM 2537 N N . PHE A 1 296 ? -24.672 6.896 4.336 1.00 93.62 296 PHE A N 1
ATOM 2538 C CA . PHE A 1 296 ? -24.846 7.216 2.919 1.00 93.62 296 PHE A CA 1
ATOM 2539 C C . PHE A 1 296 ? -25.726 8.445 2.700 1.00 93.62 296 PHE A C 1
ATOM 2541 O O . PHE A 1 296 ? -25.420 9.234 1.811 1.00 93.62 296 PHE A O 1
ATOM 2548 N N . VAL A 1 297 ? -26.745 8.657 3.539 1.00 90.44 297 VAL A N 1
ATOM 2549 C CA . VAL A 1 297 ? -27.542 9.893 3.521 1.00 90.44 297 VAL A CA 1
ATOM 2550 C C . VAL A 1 297 ? -26.669 11.110 3.844 1.00 90.44 297 VAL A C 1
ATOM 2552 O O . VAL A 1 297 ? -26.734 12.106 3.126 1.00 90.44 297 VAL A O 1
ATOM 2555 N N . ALA A 1 298 ? -25.808 11.028 4.864 1.00 90.69 298 ALA A N 1
ATOM 2556 C CA . ALA A 1 298 ? -24.894 12.118 5.211 1.00 90.69 298 ALA A CA 1
ATOM 2557 C C . ALA A 1 298 ? -23.870 12.406 4.096 1.00 90.69 298 ALA A C 1
ATOM 2559 O O . ALA A 1 298 ? -23.531 13.559 3.825 1.00 90.69 298 ALA A O 1
ATOM 2560 N N . LEU A 1 299 ? -23.377 11.373 3.411 1.00 91.31 299 LEU A N 1
ATOM 2561 C CA . LEU A 1 299 ? -22.468 11.550 2.277 1.00 91.31 299 LEU A CA 1
ATOM 2562 C C . LEU A 1 299 ? -23.153 12.236 1.083 1.00 91.31 299 LEU A C 1
ATOM 2564 O O . LEU A 1 299 ? -22.574 13.165 0.523 1.00 91.31 299 LEU A O 1
ATOM 2568 N N . ASP A 1 300 ? -24.367 11.808 0.725 1.00 86.00 300 ASP A N 1
ATOM 2569 C CA . ASP A 1 300 ? -25.146 12.339 -0.408 1.00 86.00 300 ASP A CA 1
ATOM 2570 C C . ASP A 1 300 ? -25.611 13.787 -0.157 1.00 86.00 300 ASP A C 1
ATOM 2572 O O . ASP A 1 300 ? -25.461 14.654 -1.015 1.00 86.00 300 ASP A O 1
ATOM 2576 N N . VAL A 1 301 ? -26.121 14.080 1.046 1.00 81.50 301 VAL A N 1
ATOM 2577 C CA . VAL A 1 301 ? -26.770 15.367 1.354 1.00 81.50 301 VAL A CA 1
ATOM 2578 C C . VAL A 1 301 ? -25.823 16.379 2.002 1.00 81.50 301 VAL A C 1
ATOM 2580 O O . VAL A 1 301 ? -25.796 17.538 1.597 1.00 81.50 301 VAL A O 1
ATOM 2583 N N . GLU A 1 302 ? -25.061 15.975 3.020 1.00 76.25 302 GLU A N 1
ATOM 2584 C CA . GLU A 1 302 ? -24.309 16.913 3.872 1.00 76.25 302 GLU A CA 1
ATOM 2585 C C . GLU A 1 302 ? -22.901 17.181 3.335 1.00 76.25 302 GLU A C 1
ATOM 2587 O O . GLU A 1 302 ? -22.414 18.307 3.393 1.00 76.25 302 GLU A O 1
ATOM 2592 N N . ASN A 1 303 ? -22.252 16.152 2.783 1.00 78.50 303 ASN A N 1
ATOM 2593 C CA . ASN A 1 303 ? -20.885 16.245 2.259 1.00 78.50 303 ASN A CA 1
ATOM 2594 C C . ASN A 1 303 ? -20.835 16.445 0.734 1.00 78.50 303 ASN A C 1
ATOM 2596 O O . ASN A 1 303 ? -19.748 16.589 0.173 1.00 78.50 303 ASN A O 1
ATOM 2600 N N . ASN A 1 304 ? -22.002 16.471 0.077 1.00 75.69 304 ASN A N 1
ATOM 2601 C CA . ASN A 1 304 ? -22.193 16.770 -1.344 1.00 75.69 304 ASN A CA 1
ATOM 2602 C C . ASN A 1 304 ? -21.256 15.976 -2.275 1.00 75.69 304 ASN A C 1
ATOM 2604 O O . ASN A 1 304 ? -20.623 16.528 -3.182 1.00 75.69 304 ASN A O 1
ATOM 2608 N N . VAL A 1 305 ? -21.137 14.667 -2.040 1.00 82.38 305 VAL A N 1
ATOM 2609 C CA . VAL A 1 305 ? -20.415 13.790 -2.970 1.00 82.38 305 VAL A CA 1
ATOM 2610 C C . VAL A 1 305 ? -21.261 13.561 -4.230 1.00 82.38 305 VAL A C 1
ATOM 2612 O O . VAL A 1 305 ? -22.480 13.446 -4.139 1.00 82.38 305 VAL A O 1
ATOM 2615 N N . PRO A 1 306 ? -20.664 13.428 -5.428 1.00 86.12 306 PRO A N 1
ATOM 2616 C CA . PRO A 1 306 ? -21.414 13.351 -6.688 1.00 86.12 306 PRO A CA 1
ATOM 2617 C C . PRO A 1 306 ? -22.065 11.971 -6.939 1.00 86.12 306 PRO A C 1
ATOM 2619 O O . PRO A 1 306 ? -22.257 11.570 -8.091 1.00 86.12 306 PRO A O 1
ATOM 2622 N N . TYR A 1 307 ? -22.375 11.206 -5.888 1.00 88.44 307 TYR A N 1
ATOM 2623 C CA . TYR A 1 307 ? -22.775 9.803 -5.972 1.00 88.44 307 TYR A CA 1
ATOM 2624 C C . TYR A 1 307 ? -24.046 9.523 -5.177 1.00 88.44 307 TYR A C 1
ATOM 2626 O O . TYR A 1 307 ? -24.098 9.735 -3.973 1.00 88.44 307 TYR A O 1
ATOM 2634 N N . LYS A 1 308 ? -25.023 8.909 -5.850 1.00 89.25 308 LYS A N 1
ATOM 2635 C CA . LYS A 1 308 ? -26.240 8.389 -5.213 1.00 89.25 308 LYS A CA 1
ATOM 2636 C C . LYS A 1 308 ? -25.930 7.205 -4.294 1.00 89.25 308 LYS A C 1
ATOM 2638 O O . LYS A 1 308 ? -24.970 6.468 -4.541 1.00 89.25 308 LYS A O 1
ATOM 2643 N N . GLU A 1 309 ? -26.817 6.941 -3.337 1.00 88.00 309 GLU A N 1
ATOM 2644 C CA . GLU A 1 309 ? -26.708 5.854 -2.345 1.00 88.00 309 GLU A CA 1
ATOM 2645 C C . GLU A 1 309 ? -26.298 4.489 -2.939 1.00 88.00 309 GLU A C 1
ATOM 2647 O O . GLU A 1 309 ? -25.344 3.866 -2.468 1.00 88.00 309 GLU A O 1
ATOM 2652 N N . ASP A 1 310 ? -26.937 4.041 -4.027 1.00 89.19 310 ASP A N 1
ATOM 2653 C CA . ASP A 1 310 ? -26.594 2.766 -4.683 1.00 89.19 310 ASP A CA 1
ATOM 2654 C C . ASP A 1 310 ? -25.132 2.708 -5.146 1.00 89.19 310 ASP A C 1
ATOM 2656 O O . ASP A 1 310 ? -24.487 1.654 -5.125 1.00 89.19 310 ASP A O 1
ATOM 2660 N N . MET A 1 311 ? -24.600 3.843 -5.602 1.00 91.38 311 MET A N 1
ATOM 2661 C CA . MET A 1 311 ? -23.213 3.945 -6.031 1.00 91.38 311 MET A CA 1
ATOM 2662 C C . MET A 1 311 ? -22.270 4.032 -4.829 1.00 91.38 311 MET A C 1
ATOM 2664 O O . MET A 1 311 ? -21.231 3.376 -4.856 1.00 91.38 311 MET A O 1
ATOM 2668 N N . LEU A 1 312 ? -22.651 4.736 -3.758 1.00 94.25 312 LEU A N 1
ATOM 2669 C CA . LEU A 1 312 ? -21.901 4.762 -2.497 1.00 94.25 312 LEU A CA 1
ATOM 2670 C C . LEU A 1 312 ? -21.725 3.358 -1.916 1.00 94.25 312 LEU A C 1
ATOM 2672 O O . LEU A 1 312 ? -20.613 2.973 -1.554 1.00 94.25 312 LEU A O 1
ATOM 2676 N N . ARG A 1 313 ? -22.787 2.545 -1.921 1.00 93.56 313 ARG A N 1
ATOM 2677 C CA . ARG A 1 313 ? -22.728 1.147 -1.478 1.00 93.56 313 ARG A CA 1
ATOM 2678 C C . ARG A 1 313 ? -21.752 0.321 -2.320 1.00 93.56 313 ARG A C 1
ATOM 2680 O O . ARG A 1 313 ? -20.909 -0.379 -1.764 1.00 93.56 313 ARG A O 1
ATOM 2687 N N . LYS A 1 314 ? -21.802 0.456 -3.651 1.00 93.12 314 LYS A N 1
ATOM 2688 C CA . LYS A 1 314 ? -20.860 -0.220 -4.564 1.00 93.12 314 LYS A CA 1
ATOM 2689 C C . LYS A 1 314 ? -19.415 0.222 -4.343 1.00 93.12 314 LYS A C 1
ATOM 2691 O O . LYS A 1 314 ? -18.519 -0.617 -4.371 1.00 93.12 314 LYS A O 1
ATOM 2696 N N . ILE A 1 315 ? -19.182 1.519 -4.132 1.00 93.88 315 ILE A N 1
ATOM 2697 C CA . ILE A 1 315 ? -17.856 2.065 -3.818 1.00 93.88 315 ILE A CA 1
ATOM 2698 C C . ILE A 1 315 ? -17.360 1.471 -2.499 1.00 93.88 315 ILE A C 1
ATOM 2700 O O . ILE A 1 315 ? -16.256 0.935 -2.465 1.00 93.88 315 ILE A O 1
ATOM 2704 N N . ARG A 1 316 ? -18.185 1.476 -1.446 1.00 94.94 316 ARG A N 1
ATOM 2705 C CA . ARG A 1 316 ? -17.846 0.894 -0.142 1.00 94.94 316 ARG A CA 1
ATOM 2706 C C . ARG A 1 316 ? -17.465 -0.578 -0.251 1.00 94.94 316 ARG A C 1
ATOM 2708 O O . ARG A 1 316 ? -16.406 -0.956 0.237 1.00 94.94 316 ARG A O 1
ATOM 2715 N N . ASP A 1 317 ? -18.288 -1.398 -0.902 1.00 94.38 317 ASP A N 1
ATOM 2716 C CA . ASP A 1 317 ? -18.030 -2.840 -1.047 1.00 94.38 317 ASP A CA 1
ATOM 2717 C C . ASP A 1 317 ? -16.730 -3.109 -1.801 1.00 94.38 317 ASP A C 1
ATOM 2719 O O . ASP A 1 317 ? -15.933 -3.974 -1.436 1.00 94.38 317 ASP A O 1
ATOM 2723 N N . LYS A 1 318 ? -16.487 -2.310 -2.835 1.00 92.88 318 LYS A N 1
ATOM 2724 C CA . LYS A 1 318 ? -15.281 -2.390 -3.643 1.00 92.88 318 LYS A CA 1
ATOM 2725 C C . LYS A 1 318 ? -14.032 -1.978 -2.865 1.00 92.88 318 LYS A C 1
ATOM 2727 O O . LYS A 1 318 ? -13.031 -2.686 -2.912 1.00 92.88 318 LYS A O 1
ATOM 2732 N N . MET A 1 319 ? -14.077 -0.852 -2.159 1.00 95.31 319 MET A N 1
ATOM 2733 C CA . MET A 1 319 ? -12.944 -0.369 -1.368 1.00 95.31 319 MET A CA 1
ATOM 2734 C C . MET A 1 319 ? -12.661 -1.289 -0.184 1.00 95.31 319 MET A C 1
ATOM 2736 O O . MET A 1 319 ? -11.496 -1.554 0.091 1.00 95.31 319 MET A O 1
ATOM 2740 N N . LYS A 1 320 ? -13.699 -1.863 0.435 1.00 95.56 320 LYS A N 1
ATOM 2741 C CA . LYS A 1 320 ? -13.551 -2.913 1.445 1.00 95.56 320 LYS A CA 1
ATOM 2742 C C . LYS A 1 320 ? -12.785 -4.112 0.891 1.00 95.56 320 LYS A C 1
ATOM 2744 O O . LYS A 1 320 ? -11.784 -4.499 1.476 1.00 95.56 320 LYS A O 1
ATOM 2749 N N . TYR A 1 321 ? -13.196 -4.642 -0.261 1.00 94.50 321 TYR A N 1
ATOM 2750 C CA . TYR A 1 321 ? -12.482 -5.750 -0.896 1.00 94.50 321 TYR A CA 1
ATOM 2751 C C . TYR A 1 321 ? -11.017 -5.409 -1.187 1.00 94.50 321 TYR A C 1
ATOM 2753 O O . TYR A 1 321 ? -10.112 -6.185 -0.891 1.00 94.50 321 TYR A O 1
ATOM 2761 N N . PHE A 1 322 ? -10.764 -4.236 -1.770 1.00 94.00 322 PHE A N 1
ATOM 2762 C CA . PHE A 1 322 ? -9.399 -3.867 -2.111 1.00 94.00 322 PHE A CA 1
ATOM 2763 C C . PHE A 1 322 ? -8.532 -3.651 -0.874 1.00 94.00 322 PHE A C 1
ATOM 2765 O O . PHE A 1 322 ? -7.401 -4.116 -0.881 1.00 94.00 322 PHE A O 1
ATOM 2772 N N . ILE A 1 323 ? -9.040 -2.985 0.164 1.00 95.75 323 ILE A N 1
ATOM 2773 C CA . ILE A 1 323 ? -8.263 -2.569 1.339 1.00 95.75 323 ILE A CA 1
ATOM 2774 C C . ILE A 1 323 ? -8.227 -3.648 2.420 1.00 95.75 323 ILE A C 1
ATOM 2776 O O . ILE A 1 323 ? -7.145 -4.022 2.875 1.00 95.75 323 ILE A O 1
ATOM 2780 N N . ASP A 1 324 ? -9.392 -4.107 2.871 1.00 95.38 324 ASP A N 1
ATOM 2781 C CA . ASP A 1 324 ? -9.505 -5.010 4.016 1.00 95.38 324 ASP A CA 1
ATOM 2782 C C . ASP A 1 324 ? -9.197 -6.452 3.593 1.00 95.38 324 ASP A C 1
ATOM 2784 O O . ASP A 1 324 ? -8.408 -7.115 4.260 1.00 95.38 324 ASP A O 1
ATOM 2788 N N . ASP A 1 325 ? -9.709 -6.892 2.438 1.00 94.19 325 ASP A N 1
ATOM 2789 C CA . ASP A 1 325 ? -9.490 -8.257 1.927 1.00 94.19 325 ASP A CA 1
ATOM 2790 C C . ASP A 1 325 ? -8.215 -8.373 1.063 1.00 94.19 325 ASP A C 1
ATOM 2792 O O . ASP A 1 325 ? -8.010 -9.371 0.378 1.00 94.19 325 ASP A O 1
ATOM 2796 N N . LEU A 1 326 ? -7.356 -7.345 1.060 1.00 94.06 326 LEU A N 1
ATOM 2797 C CA . LEU A 1 326 ? -6.097 -7.271 0.298 1.00 94.06 326 LEU A CA 1
ATOM 2798 C C . LEU A 1 326 ? -6.242 -7.439 -1.223 1.00 94.06 326 LEU A C 1
ATOM 2800 O O . LEU A 1 326 ? -5.262 -7.712 -1.922 1.00 94.06 326 LEU A O 1
ATOM 2804 N N . GLY A 1 327 ? -7.438 -7.209 -1.768 1.00 92.62 327 GLY A N 1
ATOM 2805 C CA . GLY A 1 327 ? -7.695 -7.312 -3.202 1.00 92.62 327 GLY A CA 1
ATOM 2806 C C . GLY A 1 327 ? -6.850 -6.354 -4.051 1.00 92.62 327 GLY A C 1
ATOM 2807 O O . GLY A 1 327 ? -6.765 -6.532 -5.266 1.00 92.62 327 GLY A O 1
ATOM 2808 N N . TYR A 1 328 ? -6.218 -5.321 -3.466 1.00 92.12 328 TYR A N 1
ATOM 2809 C CA . TYR A 1 328 ? -5.346 -4.396 -4.208 1.00 92.12 328 TYR A CA 1
ATOM 2810 C C . TYR A 1 328 ? -4.169 -5.116 -4.883 1.00 92.12 328 TYR A C 1
ATOM 2812 O O . TYR A 1 328 ? -3.632 -4.619 -5.871 1.00 92.12 328 TYR A O 1
ATOM 2820 N N . LYS A 1 329 ? 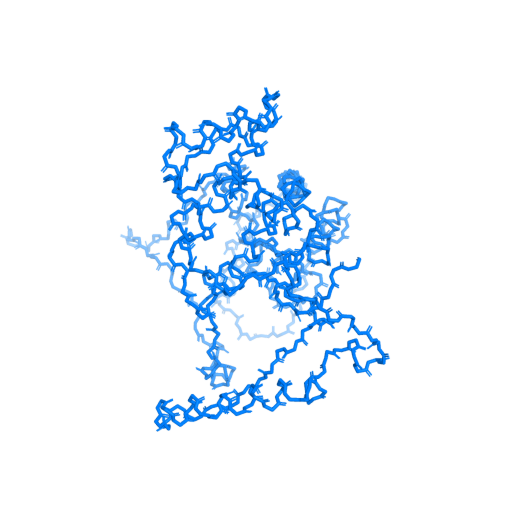-3.787 -6.302 -4.394 1.00 91.31 329 LYS A N 1
ATOM 2821 C CA . LYS A 1 329 ? -2.746 -7.141 -5.000 1.00 91.31 329 LYS A CA 1
ATOM 2822 C C . LYS A 1 329 ? -3.121 -7.593 -6.408 1.00 91.31 329 LYS A C 1
ATOM 2824 O O . LYS A 1 329 ? -2.259 -7.643 -7.281 1.00 91.31 329 LYS A O 1
ATOM 2829 N N . GLU A 1 330 ? -4.407 -7.831 -6.658 1.00 90.50 330 GLU A N 1
ATOM 2830 C CA . GLU A 1 330 ? -4.900 -8.208 -7.984 1.00 90.50 330 GLU A CA 1
ATOM 2831 C C . GLU A 1 330 ? -4.747 -7.066 -8.994 1.00 90.50 330 GLU A C 1
ATOM 2833 O O . GLU A 1 330 ? -4.505 -7.315 -10.172 1.00 90.50 330 GLU A O 1
ATOM 2838 N N . LEU A 1 331 ? -4.855 -5.806 -8.545 1.00 87.62 331 LEU A N 1
ATOM 2839 C CA . LEU A 1 331 ? -4.733 -4.630 -9.416 1.00 87.62 331 LEU A CA 1
ATOM 2840 C C . LEU A 1 331 ? -3.327 -4.478 -9.999 1.00 87.62 331 LEU A C 1
ATOM 2842 O O . LEU A 1 331 ? -3.185 -3.973 -11.112 1.00 87.62 331 LEU A O 1
ATOM 2846 N N . ILE A 1 332 ? -2.303 -4.864 -9.234 1.00 84.75 332 ILE A N 1
ATOM 2847 C CA . ILE A 1 332 ? -0.901 -4.659 -9.606 1.00 84.75 332 ILE A CA 1
ATOM 2848 C C . ILE A 1 332 ? -0.273 -5.898 -10.261 1.00 84.75 332 ILE A C 1
ATOM 2850 O O . ILE A 1 332 ? 0.643 -5.748 -11.064 1.00 84.75 332 ILE A O 1
ATOM 2854 N N . THR A 1 333 ? -0.776 -7.107 -9.978 1.00 86.00 333 THR A N 1
ATOM 2855 C CA . THR A 1 333 ? -0.238 -8.360 -10.549 1.00 86.00 333 THR A CA 1
ATOM 2856 C C . THR A 1 333 ? -1.122 -8.989 -11.621 1.00 86.00 333 THR A C 1
ATOM 2858 O O . THR A 1 333 ? -0.630 -9.768 -12.435 1.00 86.00 333 THR A O 1
ATOM 2861 N N . GLY A 1 334 ? -2.427 -8.697 -11.627 1.00 83.81 334 GLY A N 1
ATOM 2862 C CA . GLY A 1 334 ? -3.405 -9.425 -12.439 1.00 83.81 334 GLY A CA 1
ATOM 2863 C C . GLY A 1 334 ? -3.630 -10.877 -11.994 1.00 83.81 334 GLY A C 1
ATOM 2864 O O . GLY A 1 334 ? -4.312 -11.624 -12.696 1.00 83.81 334 GLY A O 1
ATOM 2865 N N . VAL A 1 335 ? -3.077 -11.281 -10.848 1.00 84.50 335 VAL A N 1
ATOM 2866 C CA . VAL A 1 335 ? -3.256 -12.600 -10.230 1.00 84.50 335 VAL A CA 1
ATOM 2867 C C . VAL A 1 335 ? -4.351 -12.493 -9.178 1.00 84.50 335 VAL A C 1
ATOM 2869 O O . VAL A 1 335 ? -4.432 -11.491 -8.470 1.00 84.50 335 VAL A O 1
ATOM 2872 N N . LYS A 1 336 ? -5.218 -13.498 -9.103 1.00 84.75 336 LYS A N 1
ATOM 2873 C CA . LYS A 1 336 ? -6.309 -13.555 -8.133 1.00 84.75 336 LYS A CA 1
ATOM 2874 C C . LYS A 1 336 ? -5.755 -13.679 -6.713 1.00 84.75 336 LYS A C 1
ATOM 2876 O O . LYS A 1 336 ? -4.823 -14.439 -6.466 1.00 84.75 336 LYS A O 1
ATOM 2881 N N . ASN A 1 337 ? -6.337 -12.926 -5.792 1.00 79.94 337 ASN A N 1
ATOM 2882 C CA . ASN A 1 337 ? -6.007 -12.969 -4.380 1.00 79.94 337 ASN A CA 1
ATOM 2883 C C . ASN A 1 337 ? -6.771 -14.151 -3.765 1.00 79.94 337 ASN A C 1
ATOM 2885 O O . ASN A 1 337 ? -7.995 -14.096 -3.632 1.00 79.94 337 ASN A O 1
ATOM 2889 N N . SER A 1 338 ? -6.052 -15.246 -3.513 1.00 60.72 338 SER A N 1
ATOM 2890 C CA . SER A 1 338 ? -6.564 -16.509 -2.961 1.00 60.72 338 SER A CA 1
ATOM 2891 C C . SER A 1 338 ? -6.584 -16.527 -1.442 1.00 60.72 338 SER A C 1
ATOM 2893 O O . SER A 1 338 ? -5.562 -16.090 -0.863 1.00 60.72 338 SER A O 1
#

Sequence (338 aa):
MDKLPQRDDLIYKEIEKFQDYELTNCITYEMAVRNQEVKTIKNKIDNLLIKLGKEYLTMKEDTSNKLNIDFDEIY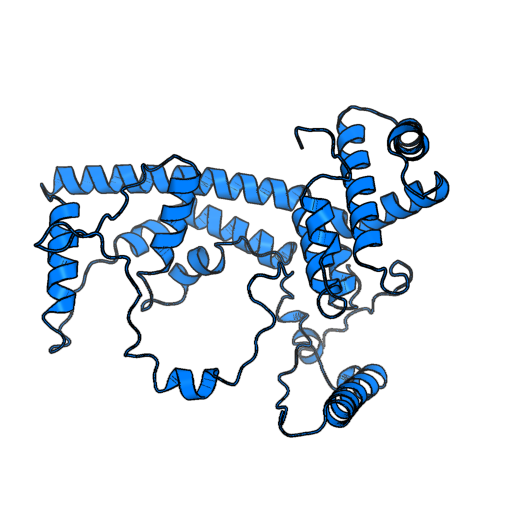QEWEEYQYTKFEDEEDIKEPNYQKYFLENNNIYLEIVKFLNILLKTYWTRYIYEDDVLSYSLRPNWNIRNFYEIKKRLIELELIQEFDEIKINKNGEVIKITSTLSQVNKDKVINLNRIYPNEDIKRLIIPKEYNKNVSLKLNLNLPKNELIAYISKIKDDFDKDNSIIKTPLELLGETLEKSDNKKTPKKPKAFVYADWFYIYDYWKYEKTQGKTDKDIFVALDVENNVPYKEDMLRKIRDKMKYFIDDLGYKELITGVKNS

Radius of gyration: 25.42 Å; Cα contacts (8 Å, |Δi|>4): 261; 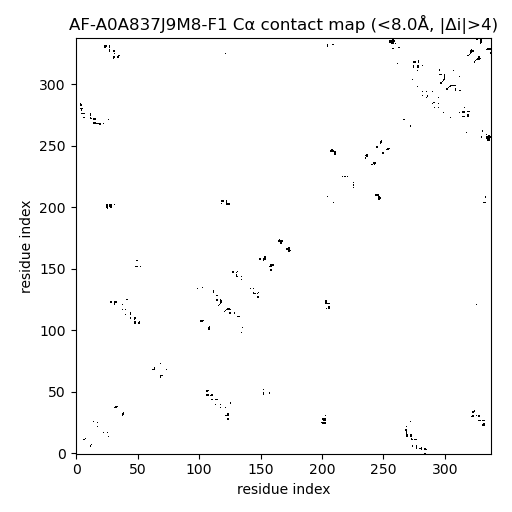chains: 1; bounding box: 76×58×66 Å

Secondary structure (DSSP, 8-state):
--S---TTSHHHHHHTT--TTTHHHHHHHHHHHHSHHHHHHHHHHHHHHHHHHHHHHHHHHHHHHHHT--HHHHHHHHHHHHHH------------HHHHHHHH-HHHHHHHHHHHHIIIII----TTHHHHHHTTT-TT-TTHHHHHHHHHHHHTTSS-------B-TTS-B-PPPPP-SS-TTHHHHHTT---S-TTS--PPPPGGG---------TTS-HHHHHHHHHHHHHHHHH-TTSS--HHHHTT--PPBP--TT--S---HHHHHHHHHHHHHHHHHHHTT--HHHHHHHHHHTS--S--HHHHHHHHHHHHHHHTS-THHHHHH-B---

Mean predicted aligned error: 13.78 Å

Organism: NCBI:txid1447260

Foldseek 3Di:
DPDQFALPPVLLVVLQPDDPVCNLFQLLLVLLCPAPVNVVLVVLLLVLLLVLVVVVVVVVVVVCVVVVDDVVVVVVVVVVVVVPDDDDPDDPPPVPVVLVCLVPPPSLVVSLVSQCCCCVPRLAGDPLSCLSVVSVPDDPPPPPSVVVSVVSCVVVVNDPDPPPQDAPPVGDGDDDDDDDPPCPPVCVVCVPDDDDDPPRSGGHDPQQLDQDDDDDDDPVDDPVVVVVVVVVVVVVCVVPVVVGDGPCVVVVDDFAFDPCPLPDDDDRSSVSSLLSSLQSSQVVVVVVVDDLVVSQCCVVPVSPDVDHSVVSVSSNVSSCCVRHVVQSSCSVRSTGDD

pLDDT: mean 70.17, std 21.36, range [30.42, 97.0]